Protein AF-0000000075099773 (afdb_homodimer)

Structure (mmCIF, N/CA/C/O backbone):
data_AF-0000000075099773-model_v1
#
loop_
_entity.id
_entity.type
_entity.pdbx_description
1 polymer 'Uncharacterized protein'
#
loop_
_atom_site.group_PDB
_atom_site.id
_atom_site.type_symbol
_atom_site.label_atom_id
_atom_site.label_alt_id
_atom_site.label_comp_id
_atom_site.label_asym_id
_atom_site.label_entity_id
_atom_site.label_seq_id
_atom_site.pdbx_PDB_ins_code
_atom_site.Cartn_x
_atom_site.Cartn_y
_atom_site.Cartn_z
_atom_site.occupancy
_atom_site.B_iso_or_equiv
_atom_site.auth_seq_id
_atom_site.auth_comp_id
_atom_site.auth_asym_id
_atom_site.auth_atom_id
_atom_site.pdbx_PDB_model_num
ATOM 1 N N . MET A 1 1 ? -63.594 16.469 51.844 1 24.89 1 MET A N 1
ATOM 2 C CA . MET A 1 1 ? -62.938 17.391 50.938 1 24.89 1 MET A CA 1
ATOM 3 C C . MET A 1 1 ? -61.5 16.906 50.625 1 24.89 1 MET A C 1
ATOM 5 O O . MET A 1 1 ? -60.688 17.672 50.156 1 24.89 1 MET A O 1
ATOM 9 N N . VAL A 1 2 ? -61.312 15.641 50.781 1 31.12 2 VAL A N 1
ATOM 10 C CA . VAL A 1 2 ? -60.125 14.805 50.688 1 31.12 2 VAL A CA 1
ATOM 11 C C . VAL A 1 2 ? -59.5 14.984 49.281 1 31.12 2 VAL A C 1
ATOM 13 O O . VAL A 1 2 ? -60.156 14.75 48.281 1 31.12 2 VAL A O 1
ATOM 16 N N . LEU A 1 3 ? -58.562 16.062 49.156 1 29.12 3 LEU A N 1
ATOM 17 C CA . LEU A 1 3 ? -57.719 16.562 48.062 1 29.12 3 LEU A CA 1
ATOM 18 C C . LEU A 1 3 ? -57.188 15.422 47.188 1 29.12 3 LEU A C 1
ATOM 20 O O . LEU A 1 3 ? -56.969 14.32 47.688 1 29.12 3 LEU A O 1
ATOM 24 N N . MET A 1 4 ? -57.125 15.695 45.875 1 25.95 4 MET A N 1
ATOM 25 C CA . MET A 1 4 ? -56.875 15.172 44.531 1 25.95 4 MET A CA 1
ATOM 26 C C . MET A 1 4 ? -55.531 14.461 44.469 1 25.95 4 MET A C 1
ATOM 28 O O . MET A 1 4 ? -54.531 14.953 45 1 25.95 4 MET A O 1
ATOM 32 N N . ASP A 1 5 ? -55.562 13.117 44.438 1 27.47 5 ASP A N 1
ATOM 33 C CA . ASP A 1 5 ? -54.656 12.008 44.094 1 27.47 5 ASP A CA 1
ATOM 34 C C . ASP A 1 5 ? -53.844 12.336 42.844 1 27.47 5 ASP A C 1
ATOM 36 O O . ASP A 1 5 ? -54.375 12.531 41.75 1 27.47 5 ASP A O 1
ATOM 40 N N . ARG A 1 6 ? -52.719 13.141 43 1 24.44 6 ARG A N 1
ATOM 41 C CA . ARG A 1 6 ? -51.719 13.781 42.156 1 24.44 6 ARG A CA 1
ATOM 42 C C . ARG A 1 6 ? -51.125 12.781 41.156 1 24.44 6 ARG A C 1
ATOM 44 O O . ARG A 1 6 ? -50.531 13.18 40.156 1 24.44 6 ARG A O 1
ATOM 51 N N . VAL A 1 7 ? -50.875 11.391 41.469 1 28.25 7 VAL A N 1
ATOM 52 C CA . VAL A 1 7 ? -49.594 10.938 41 1 28.25 7 VAL A CA 1
ATOM 53 C C . VAL A 1 7 ? -49.594 10.734 39.5 1 28.25 7 VAL A C 1
ATOM 55 O O . VAL A 1 7 ? -50.219 9.789 39 1 28.25 7 VAL A O 1
ATOM 58 N N . GLU A 1 8 ? -50.125 11.445 38.594 1 29.3 8 GLU A N 1
ATOM 59 C CA . GLU A 1 8 ? -50.125 11.07 37.188 1 29.3 8 GLU A CA 1
ATOM 60 C C . GLU A 1 8 ? -48.719 10.891 36.656 1 29.3 8 GLU A C 1
ATOM 62 O O . GLU A 1 8 ? -47.938 11.836 36.656 1 29.3 8 GLU A O 1
ATOM 67 N N . VAL A 1 9 ? -47.938 9.812 37.062 1 29.3 9 VAL A N 1
ATOM 68 C CA . VAL A 1 9 ? -46.625 9.516 36.5 1 29.3 9 VAL A CA 1
ATOM 69 C C . VAL A 1 9 ? -46.688 9.562 35 1 29.3 9 VAL A C 1
ATOM 71 O O . VAL A 1 9 ? -47.469 8.828 34.375 1 29.3 9 VAL A O 1
ATOM 74 N N . GLY A 1 10 ? -46.531 10.609 34.281 1 28.39 10 GLY A N 1
AT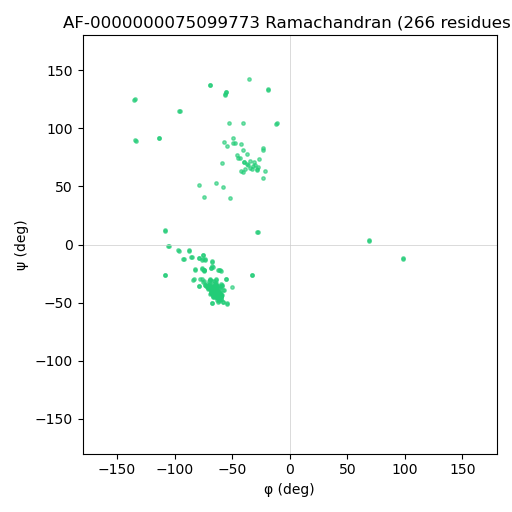OM 75 C CA . GLY A 1 10 ? -46.344 10.953 32.906 1 28.39 10 GLY A CA 1
ATOM 76 C C . GLY A 1 10 ? -45.406 10.008 32.156 1 28.39 10 GLY A C 1
ATOM 77 O O . GLY A 1 10 ? -44.438 9.523 32.75 1 28.39 10 GLY A O 1
ATOM 78 N N . ALA A 1 11 ? -45.875 9.055 31.266 1 29.23 11 ALA A N 1
ATOM 79 C CA . ALA A 1 11 ? -45.344 8.133 30.25 1 29.23 11 ALA A CA 1
ATOM 80 C C . ALA A 1 11 ? -44.188 8.75 29.484 1 29.23 11 ALA A C 1
ATOM 82 O O . ALA A 1 11 ? -44.344 9.781 28.828 1 29.23 11 ALA A O 1
ATOM 83 N N . ASP A 1 12 ? -42.938 8.805 30.047 1 30.59 12 ASP A N 1
ATOM 84 C CA . ASP A 1 12 ? -41.656 9.125 29.453 1 30.59 12 ASP A CA 1
ATOM 85 C C . ASP A 1 12 ? -41.5 8.453 28.094 1 30.59 12 ASP A C 1
ATOM 87 O O . ASP A 1 12 ? -41.5 7.227 27.984 1 30.59 12 ASP A O 1
ATOM 91 N N . MET A 1 13 ? -42.156 8.906 26.984 1 31.45 13 MET A N 1
ATOM 92 C CA . MET A 1 13 ? -41.906 8.664 25.562 1 31.45 13 MET A CA 1
ATOM 93 C C . MET A 1 13 ? -40.406 8.492 25.297 1 31.45 13 MET A C 1
ATOM 95 O O . MET A 1 13 ? -39.625 9.43 25.469 1 31.45 13 MET A O 1
ATOM 99 N N . GLY A 1 14 ? -39.75 7.492 25.797 1 29.72 14 GLY A N 1
ATOM 100 C CA . GLY A 1 14 ? -38.406 7.07 25.516 1 29.72 14 GLY A CA 1
ATOM 101 C C . GLY A 1 14 ? -38.031 7.148 24.047 1 29.72 14 GLY A C 1
ATOM 102 O O . GLY A 1 14 ? -38.562 6.375 23.234 1 29.72 14 GLY A O 1
ATOM 103 N N . MET A 1 15 ? -38 8.344 23.344 1 33.69 15 MET A N 1
ATOM 104 C CA . MET A 1 15 ? -37.438 8.586 22.016 1 33.69 15 MET A CA 1
ATOM 105 C C . MET A 1 15 ? -36.219 7.734 21.781 1 33.69 15 MET A C 1
ATOM 107 O O . MET A 1 15 ? -35.219 7.836 22.516 1 33.69 15 MET A O 1
ATOM 111 N N . VAL A 1 16 ? -36.406 6.461 21.609 1 32.22 16 VAL A N 1
ATOM 112 C CA . VAL A 1 16 ? -35.312 5.66 21.062 1 32.22 16 VAL A CA 1
ATOM 113 C C . VAL A 1 16 ? -34.594 6.438 19.953 1 32.22 16 VAL A C 1
ATOM 115 O O . VAL A 1 16 ? -35.188 6.73 18.922 1 32.22 16 VAL A O 1
ATOM 118 N N . PHE A 1 17 ? -33.812 7.508 20.25 1 34.16 17 PHE A N 1
ATOM 119 C CA . PHE A 1 17 ? -32.781 7.984 19.344 1 34.16 17 PHE A CA 1
ATOM 120 C C . PHE A 1 17 ? -32.188 6.828 18.562 1 34.16 17 PHE A C 1
ATOM 122 O O . PHE A 1 17 ? -31.625 5.898 19.141 1 34.16 17 PHE A O 1
ATOM 129 N N . ALA A 1 18 ? -32.875 6.172 17.672 1 33.44 18 ALA A N 1
ATOM 130 C CA . ALA A 1 18 ? -32.219 5.34 16.656 1 33.44 18 ALA A CA 1
ATOM 131 C C . ALA A 1 18 ? -30.812 5.84 16.359 1 33.44 18 ALA A C 1
ATOM 133 O O . ALA A 1 18 ? -30.641 6.973 15.898 1 33.44 18 ALA A O 1
ATOM 134 N N . SER A 1 19 ? -29.875 5.645 17.219 1 31.48 19 SER A N 1
ATOM 135 C CA . SER A 1 19 ? -28.469 5.734 16.859 1 31.48 19 SER A CA 1
ATOM 136 C C . SER A 1 19 ? -28.234 5.309 15.414 1 31.48 19 SER A C 1
ATOM 138 O O . SER A 1 19 ? -28.641 4.219 15.008 1 31.48 19 SER A O 1
ATOM 140 N N . LYS A 1 20 ? -28.656 6.105 14.508 1 35.78 20 LYS A N 1
ATOM 141 C CA . LYS A 1 20 ? -28.172 5.895 13.148 1 35.78 20 LYS A CA 1
ATOM 142 C C . LYS A 1 20 ? -26.875 5.105 13.148 1 35.78 20 LYS A C 1
ATOM 144 O O . LYS A 1 20 ? -25.859 5.574 13.664 1 35.78 20 LYS A O 1
ATOM 149 N N . GLY A 1 21 ? -26.797 3.859 13.594 1 33.78 21 GLY A N 1
ATOM 150 C CA . GLY A 1 21 ? -25.734 2.898 13.352 1 33.78 21 GLY A CA 1
ATOM 151 C C . GLY A 1 21 ? -24.766 3.344 12.273 1 33.78 21 GLY A C 1
ATOM 152 O O . GLY A 1 21 ? -25.156 4.02 11.32 1 33.78 21 GLY A O 1
ATOM 153 N N . TRP A 1 22 ? -23.547 3.803 12.594 1 38.38 22 TRP A N 1
ATOM 154 C CA . TRP A 1 22 ? -22.484 4.027 11.633 1 38.38 22 TRP A CA 1
ATOM 155 C C . TRP A 1 22 ? -22.625 3.086 10.438 1 38.38 22 TRP A C 1
ATOM 157 O O . TRP A 1 22 ? -22.016 2.014 10.414 1 38.38 22 TRP A O 1
ATOM 167 N N . ASP A 1 23 ? -23.656 2.408 10.281 1 40.97 23 ASP A N 1
ATOM 168 C CA . ASP A 1 23 ? -23.953 1.737 9.016 1 40.97 23 ASP A CA 1
ATOM 169 C C . ASP A 1 23 ? -23.328 2.486 7.84 1 40.97 23 ASP A C 1
ATOM 171 O O . ASP A 1 23 ? -23.672 3.645 7.59 1 40.97 23 ASP A O 1
ATOM 175 N N . GLY A 1 24 ? -22 2.576 7.727 1 44.62 24 GLY A N 1
ATOM 176 C CA . GLY A 1 24 ? -21.188 3.248 6.719 1 44.62 24 GLY A CA 1
ATOM 177 C C . GLY A 1 24 ? -21.922 3.445 5.402 1 44.62 24 GLY A C 1
ATOM 178 O O . GLY A 1 24 ? -22.438 2.488 4.828 1 44.62 24 GLY A O 1
ATOM 179 N N . GLU A 1 25 ? -22.719 4.484 5.285 1 57.44 25 GLU A N 1
ATOM 180 C CA . GLU A 1 25 ? -23.391 5.059 4.125 1 57.44 25 GLU A CA 1
ATOM 181 C C . GLU A 1 25 ? -22.734 4.598 2.826 1 57.44 25 GLU A C 1
ATOM 183 O O . GLU A 1 25 ? -21.531 4.289 2.803 1 57.44 25 GLU A O 1
ATOM 188 N N . PRO A 1 26 ? -23.531 4.203 1.913 1 64.94 26 PRO A N 1
ATOM 189 C CA . PRO A 1 26 ? -23.047 3.859 0.574 1 64.94 26 PRO A CA 1
ATOM 190 C C . PRO A 1 26 ? -21.859 4.707 0.148 1 64.94 26 PRO A C 1
ATOM 192 O O . PRO A 1 26 ? -20.969 4.215 -0.556 1 64.94 26 PRO A O 1
ATOM 195 N N . GLU A 1 27 ? -21.812 5.91 0.752 1 72.19 27 GLU A N 1
ATOM 196 C CA . GLU A 1 27 ? -20.719 6.797 0.369 1 72.19 27 GLU A CA 1
ATOM 197 C C . GLU A 1 27 ? -19.422 6.402 1.062 1 72.19 27 GLU A C 1
ATOM 199 O O . GLU A 1 27 ? -18.344 6.469 0.462 1 72.19 27 GLU A O 1
ATOM 204 N N . SER A 1 28 ? -19.484 5.945 2.279 1 73.56 28 SER A N 1
ATOM 205 C CA . SER A 1 28 ? -18.312 5.539 3.025 1 73.56 28 SER A CA 1
ATOM 206 C C . SER A 1 28 ? -17.688 4.27 2.445 1 73.56 28 SER A C 1
ATOM 208 O O . SER A 1 28 ? -16.469 4.137 2.381 1 73.56 28 SER A O 1
ATOM 210 N N . ARG A 1 29 ? -18.578 3.508 1.997 1 73.38 29 ARG A N 1
ATOM 211 C CA . ARG A 1 29 ? -18.078 2.277 1.383 1 73.38 29 ARG A CA 1
ATOM 212 C C . ARG A 1 29 ? -17.344 2.568 0.081 1 73.38 29 ARG A C 1
ATOM 214 O O . ARG A 1 29 ? -16.312 1.971 -0.196 1 73.38 29 ARG A O 1
ATOM 221 N N . LYS A 1 30 ? -17.984 3.436 -0.595 1 78.81 30 LYS A N 1
ATOM 222 C CA . LYS A 1 30 ? -17.344 3.801 -1.862 1 78.81 30 LYS A CA 1
ATOM 223 C C . LYS A 1 30 ? -15.977 4.418 -1.636 1 78.81 30 LYS A C 1
ATOM 225 O O . LYS A 1 30 ? -15.039 4.152 -2.389 1 78.81 30 LYS A O 1
ATOM 230 N N . MET A 1 31 ? -15.867 5.129 -0.621 1 79.62 31 MET A N 1
ATOM 231 C CA . MET A 1 31 ? -14.586 5.758 -0.306 1 79.62 31 MET A CA 1
ATOM 232 C C . MET A 1 31 ? -13.562 4.719 0.136 1 79.62 31 MET A C 1
ATOM 234 O O . MET A 1 31 ? -12.398 4.781 -0.262 1 79.62 31 MET A O 1
ATOM 238 N N . ASP A 1 32 ? -14.008 3.742 0.804 1 79.88 32 ASP A N 1
ATOM 239 C CA . ASP A 1 32 ? -13.109 2.695 1.275 1 79.88 32 ASP A CA 1
ATOM 240 C C . ASP A 1 32 ? -12.594 1.851 0.113 1 79.88 32 ASP A C 1
ATOM 242 O O . ASP A 1 32 ? -11.406 1.509 0.065 1 79.88 32 ASP A O 1
ATOM 246 N N . MET A 1 33 ? -13.453 1.655 -0.775 1 82.75 33 MET A N 1
ATOM 247 C CA . MET A 1 33 ? -13.062 0.868 -1.94 1 82.75 33 MET A CA 1
ATOM 248 C C . MET A 1 33 ? -12.07 1.634 -2.805 1 82.75 33 MET A C 1
ATOM 250 O O . MET A 1 33 ? -11.125 1.049 -3.336 1 82.75 33 MET A O 1
ATOM 254 N N . GLN A 1 34 ? -12.305 2.867 -2.865 1 84.88 34 GLN A N 1
ATOM 255 C CA . GLN A 1 34 ? -11.422 3.701 -3.676 1 84.88 34 GLN A CA 1
ATOM 256 C C . GLN A 1 34 ? -10.031 3.789 -3.059 1 84.88 34 GLN A C 1
ATOM 258 O O . GLN A 1 34 ? -9.023 3.703 -3.768 1 84.88 34 GLN A O 1
ATOM 263 N N . VAL A 1 35 ? -10.031 3.936 -1.787 1 86.81 35 VAL A N 1
ATOM 264 C CA . VAL A 1 35 ? -8.75 4.027 -1.092 1 86.81 35 VAL A CA 1
ATOM 265 C C . VAL A 1 35 ? -7.996 2.703 -1.22 1 86.81 35 VAL A C 1
ATOM 267 O O . VAL A 1 35 ? -6.793 2.689 -1.488 1 86.81 35 VAL A O 1
ATOM 270 N N . ARG A 1 36 ? -8.703 1.665 -1.077 1 87.06 36 ARG A N 1
ATOM 271 C CA . ARG A 1 36 ? -8.102 0.345 -1.24 1 87.06 36 ARG A CA 1
ATOM 272 C C . ARG A 1 36 ? -7.473 0.197 -2.623 1 87.06 36 ARG A C 1
ATOM 274 O O . ARG A 1 36 ? -6.297 -0.159 -2.742 1 87.06 36 ARG A O 1
ATOM 281 N N . ASP A 1 37 ? -8.195 0.523 -3.598 1 91.06 37 ASP A N 1
ATOM 282 C CA . ASP A 1 37 ? -7.711 0.362 -4.965 1 91.06 37 ASP A CA 1
ATOM 283 C C . ASP A 1 37 ? -6.516 1.274 -5.238 1 91.06 37 ASP A C 1
ATOM 285 O O . ASP A 1 37 ? -5.57 0.882 -5.926 1 91.06 37 ASP A O 1
ATOM 289 N N . ARG A 1 38 ? -6.574 2.398 -4.715 1 89.81 38 ARG A N 1
ATOM 290 C CA . ARG A 1 38 ? -5.469 3.332 -4.887 1 89.81 38 ARG A CA 1
ATOM 291 C C . ARG A 1 38 ? -4.207 2.82 -4.195 1 89.81 38 ARG A C 1
ATOM 293 O O . ARG A 1 38 ? -3.104 2.955 -4.73 1 89.81 38 ARG A O 1
ATOM 300 N N . MET A 1 39 ? -4.414 2.201 -3.041 1 93.56 39 MET A N 1
ATOM 301 C CA . MET A 1 39 ? -3.27 1.68 -2.299 1 93.56 39 MET A CA 1
ATOM 302 C C . MET A 1 39 ? -2.67 0.468 -3.004 1 93.56 39 MET A C 1
ATOM 304 O O . MET A 1 39 ? -1.448 0.318 -3.061 1 93.56 39 MET A O 1
ATOM 308 N N . VAL A 1 40 ? -3.465 -0.307 -3.561 1 95.88 40 VAL A N 1
ATOM 309 C CA . VAL A 1 40 ? -2.98 -1.46 -4.312 1 95.88 40 VAL A CA 1
ATOM 310 C C . VAL A 1 40 ? -2.25 -0.989 -5.566 1 95.88 40 VAL A C 1
ATOM 312 O O . VAL A 1 40 ? -1.191 -1.52 -5.914 1 95.88 40 VAL A O 1
ATOM 315 N N . HIS A 1 41 ? -2.787 0.008 -6.152 1 95.5 41 HIS A N 1
ATOM 316 C CA . HIS A 1 41 ? -2.146 0.567 -7.336 1 95.5 41 HIS A CA 1
ATOM 317 C C . HIS A 1 41 ? -0.778 1.15 -7 1 95.5 41 HIS A C 1
ATOM 319 O O . HIS A 1 41 ? 0.182 0.963 -7.75 1 95.5 41 HIS A O 1
ATOM 325 N N . LEU A 1 42 ? -0.709 1.813 -5.918 1 95.38 42 LEU A N 1
ATOM 326 C CA . LEU A 1 42 ? 0.567 2.359 -5.469 1 95.38 42 LEU A CA 1
ATOM 327 C C . LEU A 1 42 ? 1.589 1.249 -5.254 1 95.38 42 LEU A C 1
ATOM 329 O O . LEU A 1 42 ? 2.734 1.358 -5.699 1 95.38 42 LEU A O 1
ATOM 333 N N . LEU A 1 43 ? 1.188 0.187 -4.625 1 96.44 43 LEU A N 1
ATOM 334 C CA . LEU A 1 43 ? 2.076 -0.943 -4.383 1 96.44 43 LEU A CA 1
ATOM 335 C C . LEU A 1 43 ? 2.494 -1.599 -5.695 1 96.44 43 LEU A C 1
ATOM 337 O O . LEU A 1 43 ? 3.645 -2.014 -5.848 1 96.44 43 LEU A O 1
ATOM 341 N N . TYR A 1 44 ? 1.597 -1.604 -6.613 1 97.88 44 TYR A N 1
ATOM 342 C CA . TYR A 1 44 ? 1.898 -2.125 -7.941 1 97.88 44 TYR A CA 1
ATOM 343 C C . TYR A 1 44 ? 2.984 -1.298 -8.617 1 97.88 44 TYR A C 1
ATOM 345 O O . TYR A 1 44 ? 3.961 -1.848 -9.133 1 97.88 44 TYR A O 1
ATOM 353 N N . LEU A 1 45 ? 2.807 -0.044 -8.555 1 96.88 45 LEU A N 1
ATOM 354 C CA . LEU A 1 45 ? 3.775 0.845 -9.188 1 96.88 45 LEU A CA 1
ATOM 355 C C . LEU A 1 45 ? 5.141 0.723 -8.523 1 96.88 45 LEU A C 1
ATOM 357 O O . LEU A 1 45 ? 6.168 0.712 -9.203 1 96.88 45 LEU A O 1
ATOM 361 N N . LEU A 1 46 ? 5.152 0.592 -7.234 1 95.94 46 LEU A N 1
ATOM 362 C CA . LEU A 1 46 ? 6.406 0.488 -6.5 1 95.94 46 LEU A CA 1
ATOM 363 C C . LEU A 1 46 ? 7.125 -0.814 -6.836 1 95.94 46 LEU A C 1
ATOM 365 O O . LEU A 1 46 ? 8.328 -0.812 -7.109 1 95.94 46 LEU A O 1
ATOM 369 N N . THR A 1 47 ? 6.398 -1.868 -6.871 1 97.44 47 THR A N 1
ATOM 370 C CA . THR A 1 47 ? 6.996 -3.178 -7.102 1 97.44 47 THR A CA 1
ATOM 371 C C . THR A 1 47 ? 7.352 -3.359 -8.578 1 97.44 47 THR A C 1
ATOM 373 O O . THR A 1 47 ? 8.25 -4.129 -8.914 1 97.44 47 THR A O 1
ATOM 376 N N . ASP A 1 48 ? 6.723 -2.576 -9.414 1 97.25 48 ASP A N 1
ATOM 377 C CA . ASP A 1 48 ? 7.035 -2.621 -10.844 1 97.25 48 ASP A CA 1
ATOM 378 C C . ASP A 1 48 ? 8.375 -1.947 -11.133 1 97.25 48 ASP A C 1
ATOM 380 O O . ASP A 1 48 ? 9.07 -2.32 -12.078 1 97.25 48 ASP A O 1
ATOM 384 N N . ARG A 1 49 ? 8.781 -1.124 -10.266 1 94.44 49 ARG A N 1
ATOM 385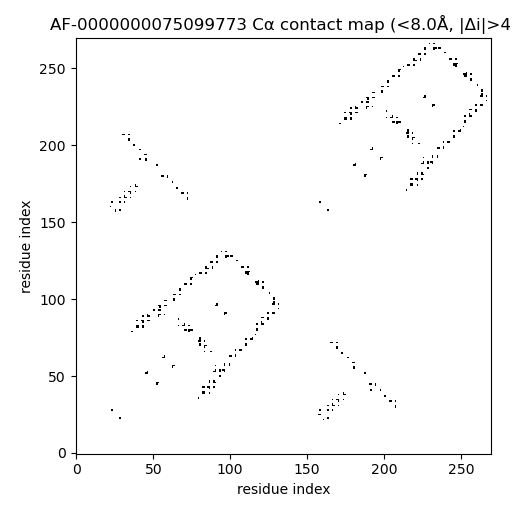 C CA . ARG A 1 49 ? 9.906 -0.259 -10.609 1 94.44 49 ARG A CA 1
ATOM 386 C C . ARG A 1 49 ? 11.164 -0.669 -9.852 1 94.44 49 ARG A C 1
ATOM 388 O O . ARG A 1 49 ? 12.281 -0.397 -10.305 1 94.44 49 ARG A O 1
ATOM 395 N N . HIS A 1 50 ? 10.992 -1.308 -8.68 1 92.19 50 HIS A N 1
ATOM 396 C CA . HIS A 1 50 ? 12.164 -1.43 -7.824 1 92.19 50 HIS A CA 1
ATOM 397 C C . HIS A 1 50 ? 12.297 -2.844 -7.27 1 92.19 50 HIS A C 1
ATOM 399 O O . HIS A 1 50 ? 11.453 -3.297 -6.5 1 92.19 50 HIS A O 1
ATOM 405 N N . ASP A 1 51 ? 13.484 -3.424 -7.516 1 94.81 51 ASP A N 1
ATOM 406 C CA . ASP A 1 51 ? 13.773 -4.758 -7 1 94.81 51 ASP A CA 1
ATOM 407 C C . ASP A 1 51 ? 13.898 -4.742 -5.477 1 94.81 51 ASP A C 1
ATOM 409 O O . ASP A 1 51 ? 13.453 -5.68 -4.805 1 94.81 51 ASP A O 1
ATOM 413 N N . VAL A 1 52 ? 14.445 -3.695 -5.047 1 94 52 VAL A N 1
ATOM 414 C CA . VAL A 1 52 ? 14.664 -3.588 -3.609 1 94 52 VAL A CA 1
ATOM 415 C C . VAL A 1 52 ? 13.32 -3.557 -2.885 1 94 52 VAL A C 1
ATOM 417 O O . VAL A 1 52 ? 13.172 -4.141 -1.809 1 94 52 VAL A O 1
ATOM 420 N N . VAL A 1 53 ? 12.281 -2.971 -3.502 1 96.31 53 VAL A N 1
ATOM 421 C CA . VAL A 1 53 ? 10.945 -2.9 -2.912 1 96.31 53 VAL A CA 1
ATOM 422 C C . VAL A 1 53 ? 10.281 -4.277 -2.967 1 96.31 53 VAL A C 1
ATOM 424 O O . VAL A 1 53 ? 9.609 -4.684 -2.02 1 96.31 53 VAL A O 1
ATOM 427 N N . ARG A 1 54 ? 10.586 -4.969 -4.035 1 97.81 54 ARG A N 1
ATOM 428 C CA . ARG A 1 54 ? 10.031 -6.312 -4.141 1 97.81 54 ARG A CA 1
ATOM 429 C C . ARG A 1 54 ? 10.484 -7.184 -2.975 1 97.81 54 ARG A C 1
ATOM 431 O O . ARG A 1 54 ? 9.656 -7.801 -2.299 1 97.81 54 ARG A O 1
ATOM 438 N N . VAL A 1 55 ? 11.75 -7.145 -2.701 1 97.62 55 VAL A N 1
ATOM 439 C CA . VAL A 1 55 ? 12.305 -7.977 -1.637 1 97.62 55 VAL A CA 1
ATOM 440 C C . VAL A 1 55 ? 11.844 -7.449 -0.279 1 97.62 55 VAL A C 1
ATOM 442 O O . VAL A 1 55 ? 11.492 -8.227 0.609 1 97.62 55 VAL A O 1
ATOM 445 N N . ALA A 1 56 ? 11.781 -6.18 -0.171 1 97.06 56 ALA A N 1
ATOM 446 C CA . ALA A 1 56 ? 11.352 -5.566 1.083 1 97.06 56 ALA A CA 1
ATOM 447 C C . ALA A 1 56 ? 9.914 -5.953 1.42 1 97.06 56 ALA A C 1
ATOM 449 O O . ALA A 1 56 ? 9.602 -6.293 2.564 1 97.06 56 ALA A O 1
ATOM 450 N N . VAL A 1 57 ? 9.047 -5.961 0.475 1 97.62 57 VAL A N 1
ATOM 451 C CA . VAL A 1 57 ? 7.645 -6.301 0.688 1 97.62 57 VAL A CA 1
ATOM 452 C C . VAL A 1 57 ? 7.523 -7.777 1.064 1 97.62 57 VAL A C 1
ATOM 454 O O . VAL A 1 57 ? 6.895 -8.117 2.068 1 97.62 57 VAL A O 1
ATOM 457 N N . ALA A 1 58 ? 8.133 -8.594 0.298 1 98.12 58 ALA A N 1
ATOM 458 C CA . ALA A 1 58 ? 7.977 -10.039 0.48 1 98.12 58 ALA A CA 1
ATOM 459 C C . ALA A 1 58 ? 8.523 -10.484 1.833 1 98.12 58 ALA A C 1
ATOM 46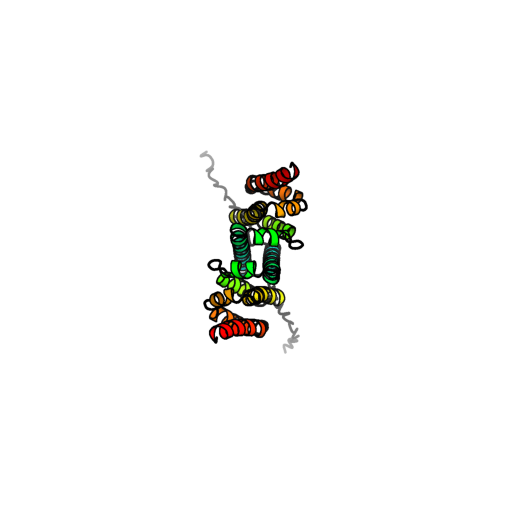1 O O . ALA A 1 58 ? 8.039 -11.453 2.416 1 98.12 58 ALA A O 1
ATOM 462 N N . SER A 1 59 ? 9.5 -9.766 2.258 1 97.06 59 SER A N 1
ATOM 463 C CA . SER A 1 59 ? 10.203 -10.188 3.467 1 97.06 59 SER A CA 1
ATOM 464 C C . SER A 1 59 ? 9.5 -9.688 4.723 1 97.06 59 SER A C 1
ATOM 466 O O . SER A 1 59 ? 9.812 -10.117 5.832 1 97.06 59 SER A O 1
ATOM 468 N N . LEU A 1 60 ? 8.523 -8.789 4.566 1 95.81 60 LEU A N 1
ATOM 469 C CA . LEU A 1 60 ? 7.773 -8.297 5.719 1 95.81 60 LEU A CA 1
ATOM 470 C C . LEU A 1 60 ? 6.887 -9.391 6.297 1 95.81 60 LEU A C 1
ATOM 472 O O . LEU A 1 60 ? 6.223 -10.117 5.551 1 95.81 60 LEU A O 1
ATOM 476 N N . PRO A 1 61 ? 6.848 -9.508 7.641 1 93.5 61 PRO A N 1
ATOM 477 C CA . PRO A 1 61 ? 5.984 -10.531 8.242 1 93.5 61 PRO A CA 1
ATOM 478 C C . PRO A 1 61 ? 4.531 -10.414 7.789 1 93.5 61 PRO A C 1
ATOM 480 O O . PRO A 1 61 ? 3.971 -9.312 7.773 1 93.5 61 PRO A O 1
ATOM 483 N N . ASP A 1 62 ? 3.967 -11.453 7.391 1 94.44 62 ASP A N 1
ATOM 484 C CA . ASP A 1 62 ? 2.561 -11.633 7.043 1 94.44 62 ASP A CA 1
ATOM 485 C C . ASP A 1 62 ? 2.201 -10.867 5.773 1 94.44 62 ASP A C 1
ATOM 487 O O . ASP A 1 62 ? 1.038 -10.836 5.367 1 94.44 62 ASP A O 1
ATOM 491 N N . ALA A 1 63 ? 3.193 -10.227 5.125 1 97.19 63 ALA A N 1
ATOM 492 C CA . ALA A 1 63 ? 2.881 -9.406 3.963 1 97.19 63 ALA A CA 1
ATOM 493 C C . ALA A 1 63 ? 2.273 -10.242 2.844 1 97.19 63 ALA A C 1
ATOM 495 O O . ALA A 1 63 ? 1.275 -9.852 2.234 1 97.19 63 ALA A O 1
ATOM 496 N N . MET A 1 64 ? 2.822 -11.391 2.682 1 98.06 64 MET A N 1
ATOM 497 C CA . MET A 1 64 ? 2.357 -12.242 1.592 1 98.06 64 MET A CA 1
ATOM 498 C C . MET A 1 64 ? 0.939 -12.742 1.854 1 98.06 64 MET A C 1
ATOM 500 O O . MET A 1 64 ? 0.101 -12.742 0.951 1 98.06 64 MET A O 1
ATOM 504 N N . ARG A 1 65 ? 0.689 -13.047 3.025 1 96.56 65 ARG A N 1
ATOM 505 C CA . ARG A 1 65 ? -0.658 -13.477 3.387 1 96.56 65 ARG A CA 1
ATOM 506 C C . ARG A 1 65 ? -1.652 -12.328 3.262 1 96.56 65 ARG A C 1
ATOM 508 O O . ARG A 1 65 ? -2.787 -12.531 2.822 1 96.56 65 ARG A O 1
ATOM 515 N N . ARG A 1 66 ? -1.229 -11.188 3.625 1 95.06 66 ARG A N 1
ATOM 516 C CA . ARG A 1 66 ? -2.084 -10.008 3.496 1 95.06 66 ARG A CA 1
ATOM 517 C C . ARG A 1 66 ? -2.406 -9.727 2.033 1 95.06 66 ARG A C 1
ATOM 519 O O . ARG A 1 66 ? -3.541 -9.383 1.697 1 95.06 66 ARG A O 1
ATOM 526 N N . LEU A 1 67 ? -1.429 -9.906 1.187 1 97.5 67 LEU A N 1
ATOM 527 C CA . LEU A 1 67 ? -1.644 -9.648 -0.234 1 97.5 67 LEU A CA 1
ATOM 528 C C . LEU A 1 67 ? -2.629 -10.648 -0.823 1 97.5 67 LEU A C 1
ATOM 530 O O . LEU A 1 67 ? -3.48 -10.289 -1.638 1 97.5 67 LEU A O 1
ATOM 534 N N . VAL A 1 68 ? -2.559 -11.883 -0.358 1 97.12 68 VAL A N 1
ATOM 535 C CA . VAL A 1 68 ? -3.553 -12.859 -0.786 1 97.12 68 VAL A CA 1
ATOM 536 C C . VAL A 1 68 ? -4.938 -12.438 -0.298 1 97.12 68 VAL A C 1
ATOM 538 O O . VAL A 1 68 ? -5.926 -12.57 -1.023 1 97.12 68 VAL A O 1
ATOM 541 N N . GLY A 1 69 ? -4.961 -11.961 0.908 1 94.88 69 GLY A N 1
ATOM 542 C CA . GLY A 1 69 ? -6.215 -11.43 1.426 1 94.88 69 GLY A CA 1
ATOM 543 C C . GLY A 1 69 ? -6.793 -10.32 0.571 1 94.8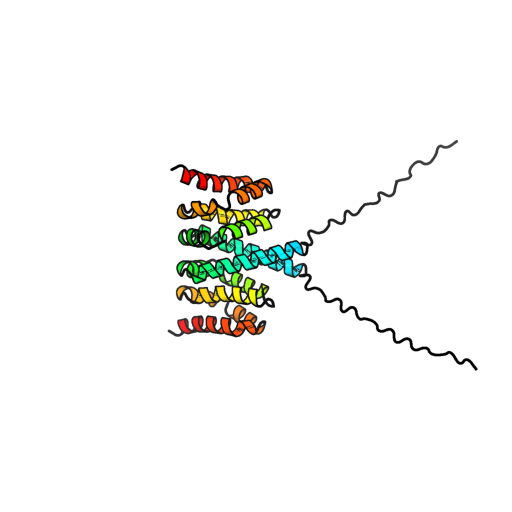8 69 GLY A C 1
ATOM 544 O O . GLY A 1 69 ? -8.008 -10.25 0.376 1 94.88 69 GLY A O 1
ATOM 545 N N . VAL A 1 70 ? -6 -9.461 0.055 1 95.56 70 VAL A N 1
ATOM 546 C CA . VAL A 1 70 ? -6.438 -8.383 -0.823 1 95.56 70 VAL A CA 1
ATOM 547 C C . VAL A 1 70 ? -7.027 -8.969 -2.104 1 95.56 70 VAL A C 1
ATOM 549 O O . VAL A 1 70 ? -8.102 -8.555 -2.541 1 95.56 70 VAL A O 1
ATOM 552 N N . VAL A 1 71 ? -6.348 -9.945 -2.676 1 96.75 71 VAL A N 1
ATOM 553 C CA . VAL A 1 71 ? -6.844 -10.578 -3.895 1 96.75 71 VAL A CA 1
ATOM 554 C C . VAL A 1 71 ? -8.211 -11.195 -3.637 1 96.75 71 VAL A C 1
ATOM 556 O O . VAL A 1 71 ? -9.156 -10.977 -4.406 1 96.75 71 VAL A O 1
ATOM 559 N N . THR A 1 72 ? -8.312 -11.852 -2.533 1 94.06 72 THR A N 1
ATOM 560 C CA . THR A 1 72 ? -9.547 -12.547 -2.186 1 94.06 72 THR A CA 1
ATOM 561 C C . THR A 1 72 ? -10.695 -11.555 -1.999 1 94.06 72 THR A C 1
ATOM 563 O O . THR A 1 72 ? -11.828 -11.828 -2.404 1 94.06 72 THR A O 1
ATOM 566 N N . SER A 1 73 ? -10.375 -10.445 -1.497 1 89.75 73 SER A N 1
ATOM 567 C CA . SER A 1 73 ? -11.398 -9.438 -1.245 1 89.75 73 SER A CA 1
ATOM 568 C C . SER A 1 73 ? -11.867 -8.789 -2.543 1 89.75 73 SER A C 1
ATOM 570 O O . SER A 1 73 ? -12.898 -8.117 -2.57 1 89.75 73 SER A O 1
ATOM 572 N N . CYS A 1 74 ? -11.133 -9.016 -3.588 1 91.31 74 CYS A N 1
ATOM 573 C CA . CYS A 1 74 ? -11.438 -8.359 -4.855 1 91.31 74 CYS A CA 1
ATOM 574 C C . CYS A 1 74 ? -12.078 -9.328 -5.832 1 91.31 74 CYS A C 1
ATOM 576 O O . CYS A 1 74 ? -12.391 -8.961 -6.969 1 91.31 74 CYS A O 1
ATOM 578 N N . VAL A 1 75 ? -12.195 -10.531 -5.328 1 88.12 75 VAL A N 1
ATOM 579 C CA . VAL A 1 75 ? -12.812 -11.531 -6.203 1 88.12 75 VAL A CA 1
ATOM 580 C C . VAL A 1 75 ? -14.188 -11.047 -6.652 1 88.12 75 VAL A C 1
ATOM 582 O O . VAL A 1 75 ? -14.977 -10.547 -5.844 1 88.12 75 VAL A O 1
ATOM 585 N N . GLY A 1 76 ? -14.461 -11.062 -7.934 1 87.44 76 GLY A N 1
ATOM 586 C CA . GLY A 1 76 ? -15.703 -10.555 -8.508 1 87.44 76 GLY A CA 1
ATOM 587 C C . GLY A 1 76 ? -15.57 -9.148 -9.062 1 87.44 76 GLY A C 1
ATOM 588 O O . GLY A 1 76 ? -16.453 -8.664 -9.766 1 87.44 76 GLY A O 1
ATOM 589 N N . ARG A 1 77 ? -14.484 -8.516 -8.742 1 90.88 77 ARG A N 1
ATOM 590 C CA . ARG A 1 77 ? -14.133 -7.211 -9.289 1 90.88 77 ARG A CA 1
ATOM 591 C C . ARG A 1 77 ? -12.891 -7.301 -10.172 1 90.88 77 ARG A C 1
ATOM 593 O O . ARG A 1 77 ? -11.773 -7.102 -9.688 1 90.88 77 ARG A O 1
ATOM 600 N N . ALA A 1 78 ? -13.055 -7.512 -11.422 1 91.62 78 ALA A N 1
ATOM 601 C CA . ALA A 1 78 ? -12.016 -7.957 -12.352 1 91.62 78 ALA A CA 1
ATOM 602 C C . ALA A 1 78 ? -10.805 -7.031 -12.312 1 91.62 78 ALA A C 1
ATOM 604 O O . ALA A 1 78 ? -9.672 -7.484 -12.133 1 91.62 78 ALA A O 1
ATOM 605 N N . GLU A 1 79 ? -11.078 -5.719 -12.438 1 93.69 79 GLU A N 1
ATOM 606 C CA . GLU A 1 79 ? -9.961 -4.777 -12.508 1 93.69 79 GLU A CA 1
ATOM 607 C C . GLU A 1 79 ? -9.18 -4.746 -11.203 1 93.69 79 GLU A C 1
ATOM 609 O O . GLU A 1 79 ? -7.949 -4.809 -11.203 1 93.69 79 GLU A O 1
ATOM 614 N N . SER A 1 80 ? -9.906 -4.719 -10.125 1 93.81 80 SER A N 1
ATOM 615 C CA . SER A 1 80 ? -9.266 -4.684 -8.812 1 93.81 80 SER A CA 1
ATOM 616 C C . SER A 1 80 ? -8.516 -5.977 -8.523 1 93.81 80 SER A C 1
ATOM 618 O O . SER A 1 80 ? -7.402 -5.949 -7.996 1 93.81 80 SER A O 1
ATOM 620 N N . ALA A 1 81 ? -9.078 -7.059 -8.883 1 96.31 81 ALA A N 1
ATOM 621 C CA . ALA A 1 81 ? -8.461 -8.359 -8.641 1 96.31 81 ALA A CA 1
ATOM 622 C C . ALA A 1 81 ? -7.191 -8.531 -9.477 1 96.31 81 ALA A C 1
ATOM 624 O O . ALA A 1 81 ? -6.172 -9.016 -8.977 1 96.31 81 ALA A O 1
ATOM 625 N N . ARG A 1 82 ? -7.207 -8.07 -10.695 1 97.25 82 ARG A N 1
ATOM 626 C CA . ARG A 1 82 ? -6.047 -8.18 -11.57 1 97.25 82 ARG A CA 1
ATOM 627 C C . ARG A 1 82 ? -4.895 -7.316 -11.062 1 97.25 82 ARG A C 1
ATOM 629 O O . ARG A 1 82 ? -3.734 -7.723 -11.133 1 97.25 82 ARG A O 1
ATOM 636 N N . LEU A 1 83 ? -5.34 -6.145 -10.562 1 97 83 LEU A N 1
ATOM 637 C CA . LEU A 1 83 ? -4.32 -5.262 -10 1 97 83 LEU A CA 1
ATOM 638 C C . LEU A 1 83 ? -3.652 -5.902 -8.789 1 97 83 LEU A C 1
ATOM 640 O O . LEU A 1 83 ? -2.426 -5.867 -8.656 1 97 83 LEU A O 1
ATOM 644 N N . ALA A 1 84 ? -4.402 -6.52 -7.98 1 97.62 84 ALA A N 1
ATOM 645 C CA . ALA A 1 84 ? -3.875 -7.168 -6.785 1 97.62 84 ALA A CA 1
ATOM 646 C C . ALA A 1 84 ? -2.977 -8.344 -7.152 1 97.62 84 ALA A C 1
ATOM 648 O O . ALA A 1 84 ? -1.895 -8.508 -6.582 1 97.62 84 ALA A O 1
ATOM 649 N N . VAL A 1 85 ? -3.344 -9.125 -8.141 1 98.5 85 VAL A N 1
ATOM 650 C CA . VAL A 1 85 ? -2.508 -10.227 -8.602 1 98.5 85 VAL A CA 1
ATOM 651 C C . VAL A 1 85 ? -1.254 -9.68 -9.281 1 98.5 85 VAL A C 1
ATOM 653 O O . VAL A 1 85 ? -0.179 -10.273 -9.195 1 98.5 85 VAL A O 1
ATOM 656 N N . GLY A 1 86 ? -1.399 -8.562 -9.844 1 98.56 86 GLY A N 1
ATOM 657 C CA . GLY A 1 86 ? -0.266 -7.898 -10.469 1 98.56 86 GLY A CA 1
ATOM 658 C C . GLY A 1 86 ? 0.847 -7.574 -9.492 1 98.56 86 GLY A C 1
ATOM 659 O O . GLY A 1 86 ? 2.027 -7.652 -9.836 1 98.56 86 GLY A O 1
ATOM 660 N N . VAL A 1 87 ? 0.454 -7.191 -8.281 1 98.62 87 VAL A N 1
ATOM 661 C CA . VAL A 1 87 ? 1.459 -6.953 -7.25 1 98.62 87 VAL A CA 1
ATOM 662 C C . VAL A 1 87 ? 2.256 -8.227 -6.996 1 98.62 87 VAL A C 1
ATOM 664 O O . VAL A 1 87 ? 3.488 -8.203 -6.957 1 98.62 87 VAL A O 1
ATOM 667 N N . LEU A 1 88 ? 1.57 -9.344 -6.914 1 98.75 88 LEU A N 1
ATOM 668 C CA . LEU A 1 88 ? 2.225 -10.633 -6.695 1 98.75 88 LEU A CA 1
ATOM 669 C C . LEU A 1 88 ? 3.109 -11 -7.883 1 98.75 88 LEU A C 1
ATOM 671 O O . LEU A 1 88 ? 4.211 -11.523 -7.703 1 98.75 88 LEU A O 1
ATOM 675 N N . ALA A 1 89 ? 2.643 -10.711 -9.016 1 98.69 89 ALA A N 1
ATOM 676 C CA . ALA A 1 89 ? 3.436 -10.977 -10.211 1 98.69 89 ALA A CA 1
ATOM 677 C C . ALA A 1 89 ? 4.723 -10.156 -10.211 1 98.69 89 ALA A C 1
ATOM 679 O O . ALA A 1 89 ? 5.793 -10.672 -10.539 1 98.69 89 ALA A O 1
ATOM 680 N N . ASN A 1 90 ? 4.594 -8.922 -9.852 1 98.56 90 ASN A N 1
ATOM 681 C CA . ASN A 1 90 ? 5.789 -8.094 -9.75 1 98.56 90 ASN A CA 1
ATOM 682 C C . ASN A 1 90 ? 6.777 -8.656 -8.734 1 98.56 90 ASN A C 1
ATOM 684 O O . ASN A 1 90 ? 7.984 -8.68 -8.984 1 98.56 90 ASN A O 1
ATOM 688 N N . LEU A 1 91 ? 6.258 -9.102 -7.598 1 98.38 91 LEU A N 1
ATOM 689 C CA . LEU A 1 91 ? 7.125 -9.664 -6.57 1 98.38 91 LEU A CA 1
ATOM 690 C C . LEU A 1 91 ? 7.883 -10.875 -7.105 1 98.38 91 LEU A C 1
ATOM 692 O O . LEU A 1 91 ? 9.07 -11.047 -6.816 1 98.38 91 LEU A O 1
ATOM 696 N N . SER A 1 92 ? 7.293 -11.633 -7.953 1 98 92 SER A N 1
ATOM 697 C CA . SER A 1 92 ? 7.879 -12.883 -8.422 1 98 92 SER A CA 1
ATOM 698 C C . SER A 1 92 ? 9 -12.633 -9.422 1 98 92 SER A C 1
ATOM 700 O O . SER A 1 92 ? 9.758 -13.539 -9.758 1 98 92 SER A O 1
ATOM 702 N N . LEU A 1 93 ? 9.102 -11.391 -9.805 1 96.94 93 LEU A N 1
ATOM 703 C CA . LEU A 1 93 ? 10.164 -11.047 -10.75 1 96.94 93 LEU A CA 1
ATOM 704 C C . LEU A 1 93 ? 11.523 -11.023 -10.055 1 96.94 93 LEU A C 1
ATOM 706 O O . LEU A 1 93 ? 12.562 -11.086 -10.719 1 96.94 93 LEU A O 1
ATOM 710 N N . ALA A 1 94 ? 11.547 -10.852 -8.75 1 97 94 ALA A N 1
ATOM 711 C CA . ALA A 1 94 ? 12.789 -10.914 -7.984 1 97 94 ALA A CA 1
ATOM 712 C C . ALA A 1 94 ? 12.992 -12.305 -7.391 1 97 94 ALA A C 1
ATOM 714 O O . ALA A 1 94 ? 12.297 -12.695 -6.453 1 97 94 ALA A O 1
ATOM 715 N N . PRO A 1 95 ? 14.062 -13 -7.859 1 96.19 95 PRO A N 1
ATOM 716 C CA . PRO A 1 95 ? 14.266 -14.383 -7.434 1 96.19 95 PRO A CA 1
ATOM 717 C C . PRO A 1 95 ? 14.328 -14.531 -5.914 1 96.19 95 PRO A C 1
ATOM 719 O O . PRO A 1 95 ? 13.867 -15.539 -5.367 1 96.19 95 PRO A O 1
ATOM 722 N N . ALA A 1 96 ? 14.766 -13.578 -5.246 1 97 96 ALA A N 1
ATOM 723 C CA . ALA A 1 96 ? 14.906 -13.633 -3.793 1 97 96 ALA A CA 1
ATOM 724 C C . ALA A 1 96 ? 13.547 -13.695 -3.107 1 97 96 ALA A C 1
ATOM 726 O O . ALA A 1 96 ? 13.453 -14.008 -1.918 1 97 96 ALA A O 1
ATOM 727 N N . THR A 1 97 ? 12.453 -13.398 -3.83 1 98.12 97 THR A N 1
ATOM 728 C CA . THR A 1 97 ? 11.133 -13.359 -3.219 1 98.12 97 THR A CA 1
ATOM 729 C C . THR A 1 97 ? 10.445 -14.719 -3.35 1 98.12 97 THR A C 1
ATOM 731 O O . THR A 1 97 ? 9.438 -14.977 -2.682 1 98.12 97 THR A O 1
ATOM 734 N N . LEU A 1 98 ? 10.938 -15.609 -4.145 1 97.56 98 LEU A N 1
ATOM 735 C CA . LEU A 1 98 ? 10.227 -16.812 -4.559 1 97.56 98 LEU A CA 1
ATOM 736 C C . LEU A 1 98 ? 9.961 -17.719 -3.363 1 97.56 98 LEU A C 1
ATOM 738 O O . LEU A 1 98 ? 8.859 -18.266 -3.225 1 97.56 98 LEU A O 1
ATOM 742 N N . PRO A 1 99 ? 10.875 -17.844 -2.42 1 97.25 99 PRO A N 1
ATOM 743 C CA . PRO A 1 99 ? 10.586 -18.703 -1.264 1 97.25 99 PRO A CA 1
ATOM 744 C C . PRO A 1 99 ? 9.383 -18.203 -0.455 1 97.25 99 PRO A C 1
ATOM 746 O O . PRO A 1 99 ? 8.711 -19 0.2 1 97.25 99 PRO A O 1
ATOM 749 N N . TYR A 1 100 ? 9.039 -16.984 -0.538 1 97.81 100 TYR A N 1
ATOM 750 C CA . TYR A 1 100 ? 7.961 -16.406 0.258 1 97.81 100 TYR A CA 1
ATOM 751 C C . TYR A 1 100 ? 6.602 -16.766 -0.329 1 97.81 100 TYR A C 1
ATOM 753 O O . TYR A 1 100 ? 5.57 -16.578 0.323 1 97.81 100 TYR A O 1
ATOM 761 N N . PHE A 1 101 ? 6.574 -17.297 -1.533 1 98.19 101 PHE A N 1
ATOM 762 C CA . PHE A 1 101 ? 5.328 -17.688 -2.172 1 98.19 101 PHE A CA 1
ATOM 763 C C . PHE A 1 101 ? 4.883 -19.062 -1.686 1 98.19 101 PHE A C 1
ATOM 765 O O . PHE A 1 101 ? 3.705 -19.422 -1.795 1 98.19 101 PHE A O 1
ATOM 772 N N . LEU A 1 102 ? 5.781 -19.812 -1.186 1 97.25 102 LEU A N 1
ATOM 773 C CA . LEU A 1 102 ? 5.512 -21.203 -0.854 1 97.25 102 LEU A CA 1
ATOM 774 C C . LEU A 1 102 ? 4.414 -21.312 0.2 1 97.25 102 LEU A C 1
ATOM 776 O O . LEU A 1 102 ? 3.471 -22.094 0.047 1 97.25 102 LEU A O 1
ATOM 780 N N . PRO A 1 103 ? 4.414 -20.484 1.223 1 97.81 103 PRO A N 1
ATOM 781 C CA . PRO A 1 103 ? 3.381 -20.594 2.256 1 97.81 103 PRO A CA 1
ATOM 782 C C . PRO A 1 103 ? 1.994 -20.203 1.751 1 97.81 103 PRO A C 1
ATOM 784 O O . PRO A 1 103 ? 0.988 -20.531 2.389 1 97.81 103 PRO A O 1
ATOM 787 N N . ILE A 1 104 ? 1.926 -19.453 0.66 1 98 104 ILE A N 1
ATOM 788 C CA . ILE A 1 104 ? 0.619 -18.984 0.213 1 98 104 ILE A CA 1
ATOM 789 C C . ILE A 1 104 ? 0.212 -19.734 -1.059 1 98 104 ILE A C 1
ATOM 791 O O . ILE A 1 104 ? -0.755 -19.344 -1.723 1 98 104 ILE A O 1
ATOM 795 N N . GLU A 1 105 ? 0.896 -20.75 -1.39 1 97.75 105 GLU A N 1
ATOM 796 C CA . GLU A 1 105 ? 0.662 -21.469 -2.635 1 97.75 105 GLU A CA 1
ATOM 797 C C . GLU A 1 105 ? -0.76 -22.031 -2.693 1 97.75 105 GLU A C 1
ATOM 799 O O . GLU A 1 105 ? -1.451 -21.875 -3.701 1 97.75 105 GLU A O 1
ATOM 804 N N . LYS A 1 106 ? -1.214 -22.562 -1.714 1 97.62 106 LYS A N 1
ATOM 805 C CA . LYS A 1 106 ? -2.547 -23.156 -1.693 1 97.62 106 LYS A CA 1
ATOM 806 C C . LYS A 1 106 ? -3.629 -22.094 -1.788 1 97.62 106 LYS A C 1
ATOM 808 O O . LYS A 1 106 ? -4.641 -22.281 -2.465 1 97.62 106 LYS A O 1
ATOM 813 N N . ASP A 1 107 ? -3.381 -21.062 -1.129 1 97.75 107 ASP A N 1
ATOM 814 C CA . ASP A 1 107 ? -4.328 -19.953 -1.208 1 97.75 107 ASP A CA 1
ATOM 815 C C . ASP A 1 107 ? -4.441 -19.422 -2.639 1 97.75 107 ASP A C 1
ATOM 817 O O . ASP A 1 107 ? -5.543 -19.125 -3.111 1 97.75 107 ASP A O 1
ATOM 821 N N . LEU A 1 108 ? -3.332 -19.312 -3.299 1 97.88 108 LEU A N 1
ATOM 822 C CA . LEU A 1 108 ? -3.33 -18.828 -4.676 1 97.88 108 LEU A CA 1
ATOM 823 C C . LEU A 1 108 ? -4.059 -19.812 -5.594 1 97.88 108 LEU A C 1
ATOM 825 O O . LEU A 1 108 ? -4.785 -19.391 -6.5 1 97.88 108 LEU A O 1
ATOM 829 N N . ALA A 1 109 ? -3.947 -21.062 -5.316 1 97.75 109 ALA A N 1
ATOM 830 C CA . ALA A 1 109 ? -4.668 -22.062 -6.09 1 97.75 109 ALA A CA 1
ATOM 831 C C . ALA A 1 109 ? -6.176 -21.938 -5.887 1 97.75 109 ALA A C 1
ATOM 833 O O . ALA A 1 109 ? -6.945 -22.016 -6.848 1 97.75 109 ALA A O 1
ATOM 834 N N . LEU A 1 110 ? -6.543 -21.703 -4.695 1 97.06 110 LEU A N 1
ATOM 835 C CA . LEU A 1 110 ? -7.957 -21.547 -4.379 1 97.06 110 LEU A CA 1
ATOM 836 C C . LEU A 1 110 ? -8.531 -20.312 -5.066 1 97.06 110 LEU A C 1
ATOM 838 O O . LEU A 1 110 ? -9.672 -20.328 -5.539 1 97.06 110 LEU A O 1
ATOM 842 N N . VAL A 1 111 ? -7.793 -19.234 -5.129 1 97.12 111 VAL A N 1
ATOM 843 C CA . VAL A 1 111 ? -8.234 -18.031 -5.82 1 97.12 111 VAL A CA 1
ATOM 844 C C . VAL A 1 111 ? -8.43 -18.328 -7.305 1 97.12 111 VAL A C 1
ATOM 846 O O . VAL A 1 111 ? -9.445 -17.938 -7.891 1 97.12 111 VAL A O 1
ATOM 849 N N . ALA A 1 112 ? -7.516 -19.016 -7.898 1 96.94 112 ALA A N 1
ATOM 850 C CA . ALA A 1 112 ? -7.605 -19.375 -9.312 1 96.94 112 ALA A CA 1
ATOM 851 C C . ALA A 1 112 ? -8.859 -20.188 -9.602 1 96.94 112 ALA A C 1
ATOM 853 O O . ALA A 1 112 ? -9.508 -20 -10.633 1 96.94 112 ALA A O 1
ATOM 854 N N . MET A 1 113 ? -9.172 -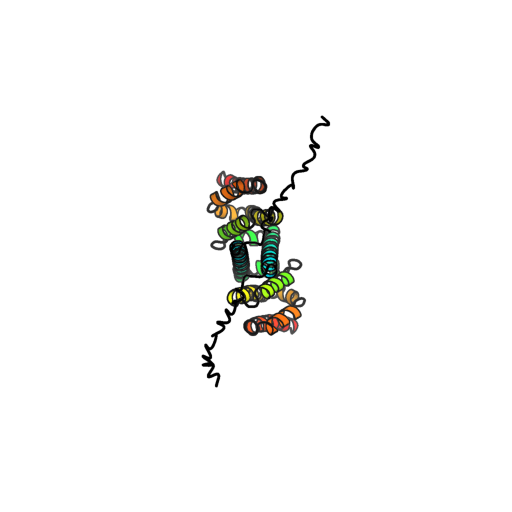20.953 -8.703 1 96.56 113 MET A N 1
ATOM 855 C CA . MET A 1 113 ? -10.352 -21.812 -8.867 1 96.56 113 MET A CA 1
ATOM 856 C C . MET A 1 113 ? -11.633 -21 -8.688 1 96.56 113 MET A C 1
ATOM 858 O O . MET A 1 113 ? -12.633 -21.266 -9.344 1 96.56 113 MET A O 1
ATOM 862 N N . SER A 1 114 ? -11.562 -20.047 -7.883 1 95.31 114 SER A N 1
ATOM 863 C CA . SER A 1 114 ? -12.742 -19.25 -7.555 1 95.31 114 SER A CA 1
ATOM 864 C C . SER A 1 114 ? -12.992 -18.156 -8.602 1 95.31 114 SER A C 1
ATOM 866 O O . SER A 1 114 ? -14.125 -17.734 -8.805 1 95.31 114 SER A O 1
ATOM 868 N N . ASP A 1 115 ? -11.969 -17.688 -9.219 1 95.62 115 ASP A N 1
ATOM 869 C CA . ASP A 1 115 ? -12.016 -16.672 -10.266 1 95.62 115 ASP A CA 1
ATOM 870 C C . ASP A 1 115 ? -11.133 -17.047 -11.445 1 95.62 115 ASP A C 1
ATOM 872 O O . ASP A 1 115 ? -9.977 -16.641 -11.523 1 95.62 115 ASP A O 1
ATOM 876 N N . PRO A 1 116 ? -11.68 -17.734 -12.375 1 96.12 116 PRO A N 1
ATOM 877 C CA . PRO A 1 116 ? -10.906 -18.297 -13.484 1 96.12 116 PRO A CA 1
ATOM 878 C C . PRO A 1 116 ? -10.203 -17.219 -14.312 1 96.12 116 PRO A C 1
ATOM 880 O O . PRO A 1 116 ? -9.203 -17.516 -14.977 1 96.12 116 PRO A O 1
ATOM 883 N N . SER A 1 117 ? -10.719 -16.031 -14.219 1 96.62 117 SER A N 1
ATOM 884 C CA . SER A 1 117 ? -10.094 -14.961 -15 1 96.62 117 SER A CA 1
ATOM 885 C C . SER A 1 117 ? -8.695 -14.656 -14.477 1 96.62 117 SER A C 1
ATOM 887 O O . SER A 1 117 ? -7.891 -14.031 -15.18 1 96.62 117 SER A O 1
ATOM 889 N N . LEU A 1 118 ? -8.406 -15.06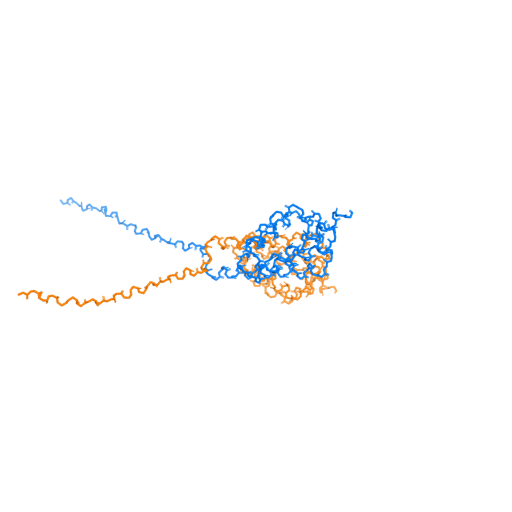2 -13.289 1 97.88 118 LEU A N 1
ATOM 890 C CA . LEU A 1 118 ? -7.113 -14.805 -12.664 1 97.88 118 LEU A CA 1
ATOM 891 C C . LEU A 1 118 ? -6.184 -16 -12.82 1 97.88 118 LEU A C 1
ATOM 893 O O . LEU A 1 118 ? -5 -15.922 -12.477 1 97.88 118 LEU A O 1
ATOM 897 N N . ALA A 1 119 ? -6.637 -17.062 -13.367 1 97.81 119 ALA A N 1
ATOM 898 C CA . ALA A 1 119 ? -5.934 -18.344 -13.367 1 97.81 119 ALA A CA 1
ATOM 899 C C . ALA A 1 119 ? -4.629 -18.25 -14.156 1 97.81 119 ALA A C 1
ATOM 901 O O . ALA A 1 119 ? -3.602 -18.797 -13.727 1 97.81 119 ALA A O 1
ATOM 902 N N . GLY A 1 120 ? -4.68 -17.578 -15.273 1 98 120 GLY A N 1
ATOM 903 C CA . GLY A 1 120 ? -3.477 -17.453 -16.078 1 98 120 GLY A CA 1
ATOM 904 C C . GLY A 1 120 ? -2.357 -16.719 -15.367 1 98 120 GLY A C 1
ATOM 905 O O . GLY A 1 120 ? -1.215 -17.172 -15.352 1 98 120 GLY A O 1
ATOM 906 N N . MET A 1 121 ? -2.631 -15.609 -14.812 1 98 121 MET A N 1
ATOM 907 C CA . MET A 1 121 ? -1.64 -14.82 -14.086 1 98 121 MET A CA 1
ATOM 908 C C . MET A 1 121 ? -1.072 -15.609 -12.906 1 98 121 MET A C 1
ATOM 910 O O . MET A 1 121 ? 0.14 -15.609 -12.68 1 98 121 MET A O 1
ATOM 914 N N . LEU A 1 122 ? -1.916 -16.297 -12.242 1 98.38 122 LEU A N 1
ATOM 915 C CA . LEU A 1 122 ? -1.499 -17.047 -11.055 1 98.38 122 LEU A CA 1
ATOM 916 C C . LEU A 1 122 ? -0.667 -18.266 -11.438 1 98.38 122 LEU A C 1
ATOM 918 O O . LEU A 1 122 ? 0.296 -18.594 -10.75 1 98.38 122 LEU A O 1
ATOM 922 N N . ALA A 1 123 ? -0.997 -18.859 -12.562 1 98.12 123 ALA A N 1
ATOM 923 C CA . ALA A 1 123 ? -0.203 -19.984 -13.062 1 98.12 123 ALA A CA 1
ATOM 924 C C . ALA A 1 123 ? 1.209 -19.531 -13.43 1 98.12 123 ALA A C 1
ATOM 926 O O . ALA A 1 123 ? 2.182 -20.25 -13.164 1 98.12 123 ALA A O 1
ATOM 927 N N . ASN A 1 124 ? 1.348 -18.391 -14.016 1 97.75 124 ASN A N 1
ATOM 928 C CA . ASN A 1 124 ? 2.656 -17.859 -14.375 1 97.75 124 ASN A CA 1
ATOM 929 C C . ASN A 1 124 ? 3.512 -17.578 -13.141 1 97.75 124 ASN A C 1
ATOM 931 O O . ASN A 1 124 ? 4.707 -17.875 -13.141 1 97.75 124 ASN A O 1
ATOM 935 N N . ILE A 1 125 ? 2.9 -17.062 -12.141 1 98.12 125 ILE A N 1
ATOM 936 C CA . ILE A 1 125 ? 3.594 -16.812 -10.883 1 98.12 125 ILE A CA 1
ATOM 937 C C . ILE A 1 125 ? 4.109 -18.125 -10.312 1 98.12 125 ILE A C 1
ATOM 939 O O . ILE A 1 125 ? 5.281 -18.234 -9.938 1 98.12 125 ILE A O 1
ATOM 943 N N . MET A 1 126 ? 3.238 -19.125 -10.297 1 97.19 126 MET A N 1
ATOM 944 C CA . MET A 1 126 ? 3.613 -20.391 -9.695 1 97.19 126 MET A CA 1
ATOM 945 C C . MET A 1 126 ? 4.656 -21.109 -10.539 1 97.19 126 MET A C 1
ATOM 947 O O . MET A 1 126 ? 5.512 -21.828 -10.008 1 97.19 126 MET A O 1
ATOM 951 N N . ALA A 1 127 ? 4.594 -20.906 -11.805 1 97.12 127 ALA A N 1
ATOM 952 C CA . ALA A 1 127 ? 5.629 -21.453 -12.672 1 97.12 127 ALA A CA 1
ATOM 953 C C . ALA A 1 127 ? 7.004 -20.891 -12.312 1 97.12 127 ALA A C 1
ATOM 955 O O . ALA A 1 127 ? 7.992 -21.641 -12.289 1 97.12 127 ALA A O 1
ATOM 956 N N . ASP A 1 128 ? 7.074 -19.625 -12.047 1 95.75 128 ASP A N 1
ATOM 957 C CA . ASP A 1 128 ? 8.32 -19 -11.617 1 95.75 128 ASP A CA 1
ATOM 958 C C . ASP A 1 128 ? 8.805 -19.609 -10.297 1 95.75 128 ASP A C 1
ATOM 960 O O . ASP A 1 128 ? 10 -19.875 -10.133 1 95.75 128 ASP A O 1
ATOM 964 N N . VAL A 1 129 ? 7.926 -19.812 -9.414 1 95.56 129 VAL A N 1
ATOM 965 C CA . VAL A 1 129 ? 8.242 -20.312 -8.086 1 95.56 129 VAL A CA 1
ATOM 966 C C . VAL A 1 129 ? 8.789 -21.734 -8.188 1 95.56 129 VAL A C 1
ATOM 968 O O . VAL A 1 129 ? 9.828 -22.047 -7.598 1 95.56 129 VAL A O 1
ATOM 971 N N . TYR A 1 130 ? 8.164 -22.547 -8.961 1 93.94 130 TYR A N 1
ATOM 972 C CA . TYR A 1 130 ? 8.555 -23.953 -9.07 1 93.94 130 TYR A CA 1
ATOM 973 C C . TYR A 1 130 ? 9.789 -24.109 -9.953 1 93.94 130 TYR A C 1
ATOM 975 O O . TYR A 1 130 ? 10.555 -25.062 -9.789 1 93.94 130 TYR A O 1
ATOM 983 N N . GLY A 1 131 ? 9.906 -23.188 -10.891 1 90.44 131 GLY A N 1
ATOM 984 C CA . GLY A 1 131 ? 11.086 -23.234 -11.734 1 90.44 131 GLY A CA 1
ATOM 985 C C . GLY A 1 131 ? 12.375 -22.953 -10.984 1 90.44 131 GLY A C 1
ATOM 986 O O . GLY A 1 131 ? 13.438 -23.453 -11.367 1 90.44 131 GLY A O 1
ATOM 987 N N . MET A 1 132 ? 12.297 -22.156 -9.992 1 80.31 132 MET A N 1
ATOM 988 C CA . MET A 1 132 ? 13.477 -21.844 -9.18 1 80.31 132 MET A CA 1
ATOM 989 C C . MET A 1 132 ? 13.898 -23.047 -8.359 1 80.31 132 MET A C 1
ATOM 991 O O . MET A 1 132 ? 15.086 -23.234 -8.086 1 80.31 132 MET A O 1
ATOM 995 N N . ASN A 1 133 ? 12.961 -23.781 -7.895 1 68.88 133 ASN A N 1
ATOM 996 C CA . ASN A 1 133 ? 13.227 -24.953 -7.066 1 68.88 133 ASN A CA 1
ATOM 997 C C . ASN A 1 133 ? 13.719 -26.125 -7.906 1 68.88 133 ASN A C 1
ATOM 999 O O . ASN A 1 133 ? 14.195 -27.125 -7.363 1 68.88 133 ASN A O 1
ATOM 1003 N N . SER A 1 134 ? 13.555 -25.984 -9.133 1 68.12 134 SER A N 1
ATOM 1004 C CA . SER A 1 134 ? 14.008 -27.062 -10.008 1 68.12 134 SER A CA 1
ATOM 1005 C C . SER A 1 134 ? 15.477 -26.875 -10.375 1 68.12 134 SER A C 1
ATOM 1007 O O . SER A 1 134 ? 16.094 -27.766 -10.977 1 68.12 134 SER A O 1
ATOM 1009 N N . LEU A 1 135 ? 16.109 -25.844 -10.016 1 47.38 135 LEU A N 1
ATOM 1010 C CA . LEU A 1 135 ? 17.547 -25.703 -10.273 1 47.38 135 LEU A CA 1
ATOM 1011 C C . LEU A 1 135 ? 18.359 -26.141 -9.062 1 47.38 135 LEU A C 1
ATOM 1013 O O . LEU A 1 135 ? 17.938 -25.953 -7.922 1 47.38 135 LEU A O 1
ATOM 1017 N N . MET B 1 1 ? -80.312 -18.672 -13.75 1 25.44 1 MET B N 1
ATOM 1018 C CA . MET B 1 1 ? -79 -19.25 -13.75 1 25.44 1 MET B CA 1
ATOM 1019 C C . MET B 1 1 ? -77.938 -18.172 -13.891 1 25.44 1 MET B C 1
ATOM 1021 O O . MET B 1 1 ? -78.125 -17.172 -14.594 1 25.44 1 MET B O 1
ATOM 1025 N N . VAL B 1 2 ? -76.812 -18.141 -12.891 1 28.09 2 VAL B N 1
ATOM 1026 C CA . VAL B 1 2 ? -75.875 -17.266 -12.18 1 28.09 2 VAL B CA 1
ATOM 1027 C C . VAL B 1 2 ? -74.688 -16.859 -13.109 1 28.09 2 VAL B C 1
ATOM 1029 O O . VAL B 1 2 ? -73.875 -17.688 -13.422 1 28.09 2 VAL B O 1
ATOM 1032 N N . LEU B 1 3 ? -74.812 -16.391 -14.234 1 28.73 3 LEU B N 1
ATOM 1033 C CA . LEU B 1 3 ? -73.812 -16.266 -15.281 1 28.73 3 LEU B CA 1
ATOM 1034 C C . LEU B 1 3 ? -72.688 -15.328 -14.852 1 28.73 3 LEU B C 1
ATOM 1036 O O . LEU B 1 3 ? -72.875 -14.109 -14.781 1 28.73 3 LEU B O 1
ATOM 1040 N N . MET B 1 4 ? -72.062 -15.602 -13.625 1 25.7 4 MET B N 1
ATOM 1041 C CA . MET B 1 4 ? -71 -14.875 -12.984 1 25.7 4 MET B CA 1
ATOM 1042 C C . MET B 1 4 ? -69.812 -14.727 -13.945 1 25.7 4 MET B C 1
ATOM 1044 O O . MET B 1 4 ? -69.312 -15.719 -14.461 1 25.7 4 MET B O 1
ATOM 1048 N N . ASP B 1 5 ? -69.812 -13.703 -14.844 1 27.42 5 ASP B N 1
ATOM 1049 C CA . ASP B 1 5 ? -68.812 -13.219 -15.766 1 27.42 5 ASP B CA 1
ATOM 1050 C C . ASP B 1 5 ? -67.438 -13.195 -15.109 1 27.42 5 ASP B C 1
ATOM 1052 O O . ASP B 1 5 ? -67.25 -12.547 -14.078 1 27.42 5 ASP B O 1
ATOM 1056 N N . ARG B 1 6 ? -66.625 -14.336 -15.117 1 24.86 6 ARG B N 1
ATOM 1057 C CA . ARG B 1 6 ? -65.312 -14.727 -14.711 1 24.86 6 ARG B CA 1
ATOM 1058 C C . ARG B 1 6 ? -64.25 -13.758 -15.266 1 24.86 6 ARG B C 1
ATOM 1060 O O . ARG B 1 6 ? -63.844 -13.875 -16.422 1 24.86 6 ARG B O 1
ATOM 1067 N N . VAL B 1 7 ? -64.438 -12.445 -15.312 1 28.42 7 VAL B N 1
ATOM 1068 C CA . VAL B 1 7 ? -63.406 -11.578 -15.836 1 28.42 7 VAL B CA 1
ATOM 1069 C C . VAL B 1 7 ? -62.062 -11.93 -15.18 1 28.42 7 VAL B C 1
ATOM 1071 O O . VAL B 1 7 ? -61.938 -11.867 -13.953 1 28.42 7 VAL B O 1
ATOM 1074 N N . GLU B 1 8 ? -61.156 -12.859 -15.727 1 28.23 8 GLU B N 1
ATOM 1075 C CA . GLU B 1 8 ? -59.812 -13.305 -15.422 1 28.23 8 GLU B CA 1
ATOM 1076 C C . GLU B 1 8 ? -58.844 -12.141 -15.445 1 28.23 8 GLU B C 1
ATOM 1078 O O . GLU B 1 8 ? -58.562 -11.57 -16.5 1 28.23 8 GLU B O 1
ATOM 1083 N N . VAL B 1 9 ? -59 -10.992 -14.828 1 29.52 9 VAL B N 1
ATOM 1084 C CA . VAL B 1 9 ? -57.969 -9.977 -14.789 1 29.52 9 VAL B CA 1
ATOM 1085 C C . VAL B 1 9 ? -56.625 -10.609 -14.367 1 29.52 9 VAL B C 1
ATOM 1087 O O . VAL B 1 9 ? -56.531 -11.188 -13.281 1 29.52 9 VAL B O 1
ATOM 1090 N N . GLY B 1 10 ? -55.812 -11.148 -15.273 1 28.73 10 GLY B N 1
ATOM 1091 C CA . GLY B 1 10 ? -54.438 -11.648 -15.188 1 28.73 10 GLY B CA 1
ATOM 1092 C C . GLY B 1 10 ? -53.531 -10.703 -14.453 1 28.73 10 GLY B C 1
ATOM 1093 O O . GLY B 1 10 ? -53.312 -9.57 -14.883 1 28.73 10 GLY B O 1
ATOM 1094 N N . ALA B 1 11 ? -53.5 -10.562 -13.094 1 28.03 11 ALA B N 1
ATOM 1095 C CA . ALA B 1 11 ? -52.625 -9.883 -12.141 1 28.03 11 ALA B CA 1
ATOM 1096 C C . ALA B 1 11 ? -51.156 -10.141 -12.484 1 28.03 11 ALA B C 1
ATOM 1098 O O . ALA B 1 11 ? -50.688 -11.281 -12.445 1 28.03 11 ALA B O 1
ATOM 1099 N N . ASP B 1 12 ? -50.594 -9.484 -13.586 1 31.81 12 ASP B N 1
ATOM 1100 C CA . ASP B 1 12 ? -49.156 -9.352 -13.852 1 31.81 12 ASP B CA 1
ATOM 1101 C C . ASP B 1 12 ? -48.375 -9.008 -12.578 1 31.81 12 ASP B C 1
ATOM 1103 O O . ASP B 1 12 ? -48.562 -7.922 -12.023 1 31.81 12 ASP B O 1
ATOM 1107 N N . MET B 1 13 ? -48.344 -9.867 -11.562 1 30.95 13 MET B N 1
ATOM 1108 C CA . MET B 1 13 ? -47.438 -9.781 -10.422 1 30.95 13 MET B CA 1
ATOM 1109 C C . MET B 1 13 ? -46.062 -9.328 -10.852 1 30.95 13 MET B C 1
ATOM 1111 O O . MET B 1 13 ? -45.375 -10.016 -11.625 1 30.95 13 MET B O 1
ATOM 1115 N N . GLY B 1 14 ? -45.906 -8.094 -11.352 1 30.52 14 GLY B N 1
ATOM 1116 C CA . GLY B 1 14 ? -44.625 -7.438 -11.508 1 30.52 14 GLY B CA 1
ATOM 1117 C C . GLY B 1 14 ? -43.625 -7.793 -10.414 1 30.52 14 GLY B C 1
ATOM 1118 O O . GLY B 1 14 ? -43.812 -7.426 -9.258 1 30.52 14 GLY B O 1
ATOM 1119 N N . MET B 1 15 ? -43.156 -9.07 -10.32 1 32.38 15 MET B N 1
ATOM 1120 C CA . MET B 1 15 ? -42.062 -9.461 -9.438 1 32.38 15 MET B CA 1
ATOM 1121 C C . MET B 1 15 ? -40.969 -8.398 -9.422 1 32.38 15 MET B C 1
ATOM 1123 O O . MET B 1 15 ? -40.438 -8.047 -10.477 1 32.38 15 MET B O 1
ATOM 1127 N N . VAL B 1 16 ? -41.25 -7.254 -8.812 1 31.69 16 VAL B N 1
ATOM 1128 C CA . VAL B 1 16 ? -40.125 -6.398 -8.453 1 31.69 16 VAL B CA 1
ATOM 1129 C C . VAL B 1 16 ? -38.938 -7.262 -8.008 1 31.69 16 VAL B C 1
ATOM 1131 O O . VAL B 1 16 ? -39 -7.926 -6.977 1 31.69 16 VAL B O 1
ATOM 1134 N N . PHE B 1 17 ? -38.281 -8.023 -8.891 1 33.19 17 PHE B N 1
ATOM 1135 C CA . PHE B 1 17 ? -36.938 -8.5 -8.609 1 33.19 17 PHE B CA 1
ATOM 1136 C C . PHE B 1 17 ? -36.156 -7.449 -7.84 1 33.19 17 PHE B C 1
ATOM 1138 O O . PHE B 1 17 ? -35.938 -6.332 -8.32 1 33.19 17 PHE B O 1
ATOM 1145 N N . ALA B 1 18 ? -36.469 -7.141 -6.629 1 33.72 18 ALA B N 1
ATOM 1146 C CA . ALA B 1 18 ? -35.5 -6.465 -5.77 1 33.72 18 ALA B CA 1
ATOM 1147 C C . ALA B 1 18 ? -34.062 -6.812 -6.176 1 33.72 18 ALA B C 1
ATOM 1149 O O . ALA B 1 18 ? -33.656 -7.973 -6.094 1 33.72 18 ALA B O 1
ATOM 1150 N N . SER B 1 19 ? -33.625 -6.391 -7.324 1 31.58 19 SER B N 1
ATOM 1151 C CA . SER B 1 19 ? -32.188 -6.34 -7.547 1 31.58 19 SER B CA 1
ATOM 1152 C C . SER B 1 19 ? -31.438 -6.078 -6.25 1 31.58 19 SER B C 1
ATOM 1154 O O . SER B 1 19 ? -31.719 -5.102 -5.551 1 31.58 19 SER B O 1
ATOM 1156 N N . LYS B 1 20 ? -31.5 -7.023 -5.441 1 35.91 20 LYS B N 1
ATOM 1157 C CA . LYS B 1 20 ? -30.547 -6.949 -4.328 1 35.91 20 LYS B CA 1
ATOM 1158 C C . LYS B 1 20 ? -29.344 -6.086 -4.688 1 35.91 20 LYS B C 1
ATOM 1160 O O . LYS B 1 20 ? -28.547 -6.449 -5.555 1 35.91 20 LYS B O 1
ATOM 1165 N N . GLY B 1 21 ? -29.5 -4.82 -5.07 1 33.84 21 GLY B N 1
ATOM 1166 C CA . GLY B 1 21 ? -28.438 -3.82 -5.109 1 33.84 21 GLY B CA 1
ATOM 1167 C C . GLY B 1 21 ? -27.172 -4.266 -4.402 1 33.84 21 GLY B C 1
ATOM 1168 O O . GLY B 1 21 ? -27.234 -4.992 -3.404 1 33.84 21 GLY B O 1
ATOM 1169 N N . TRP B 1 22 ? -26.125 -4.668 -5.102 1 38.38 22 TRP B N 1
ATOM 1170 C CA . TRP B 1 22 ? -24.812 -4.855 -4.52 1 38.38 22 TRP B CA 1
ATOM 1171 C C . TRP B 1 22 ? -24.609 -3.955 -3.301 1 38.38 22 TRP B C 1
ATOM 1173 O O . TRP B 1 22 ? -24.062 -2.861 -3.41 1 38.38 22 TRP B O 1
ATOM 1183 N N . ASP B 1 23 ? -25.562 -3.352 -2.807 1 41.09 23 ASP B N 1
ATOM 1184 C CA . ASP B 1 23 ? -25.531 -2.705 -1.498 1 41.09 23 ASP B CA 1
ATOM 1185 C C . ASP B 1 23 ? -24.547 -3.412 -0.565 1 41.09 23 ASP B C 1
ATOM 1187 O O . ASP B 1 23 ? -24.719 -4.59 -0.25 1 41.09 23 ASP B O 1
ATOM 1191 N N . GLY B 1 24 ? -23.234 -3.424 -0.851 1 44.72 24 GLY B N 1
ATOM 1192 C CA . GLY B 1 24 ? -22.141 -4.039 -0.129 1 44.72 24 GLY B CA 1
ATOM 1193 C C . GLY B 1 24 ? -22.438 -4.27 1.34 1 44.72 24 GLY B C 1
ATOM 1194 O O . GLY B 1 24 ? -22.812 -3.338 2.055 1 44.72 24 GLY B O 1
ATOM 1195 N N . GLU B 1 25 ? -23.141 -5.348 1.654 1 57.25 25 GLU B N 1
ATOM 1196 C CA . GLU B 1 25 ? -23.422 -5.953 2.953 1 57.25 25 GLU B CA 1
ATOM 1197 C C . GLU B 1 25 ? -22.438 -5.473 4.012 1 57.25 25 GLU B C 1
ATOM 1199 O O . GLU B 1 25 ? -21.297 -5.117 3.689 1 57.25 25 GLU B O 1
ATOM 1204 N N . PRO B 1 26 ? -22.953 -5.102 5.113 1 64.38 26 PRO B N 1
ATOM 1205 C CA . PRO B 1 26 ? -22.094 -4.742 6.254 1 64.38 26 PRO B CA 1
ATOM 1206 C C . PRO B 1 26 ? -20.812 -5.551 6.309 1 64.38 26 PRO B C 1
ATOM 1208 O O . PRO B 1 26 ? -19.766 -5.035 6.73 1 64.38 26 PRO B O 1
ATOM 1211 N N . GLU B 1 27 ? -20.906 -6.762 5.711 1 71.44 27 GLU B N 1
ATOM 1212 C CA . GLU B 1 27 ? -19.719 -7.613 5.75 1 71.44 27 GLU B CA 1
ATOM 1213 C C . GLU B 1 27 ? -18.688 -7.18 4.711 1 71.44 27 GLU B C 1
ATOM 1215 O O . GLU B 1 27 ? -17.484 -7.219 4.969 1 71.44 27 GLU B O 1
ATOM 1220 N N . SER B 1 28 ? -19.141 -6.738 3.572 1 73.38 28 SER B N 1
ATOM 1221 C CA . SER B 1 28 ? -18.234 -6.301 2.514 1 73.38 28 SER B CA 1
ATOM 1222 C C . SER B 1 28 ? -17.516 -5.008 2.895 1 73.38 28 SER B C 1
ATOM 1224 O O . SER B 1 28 ? -16.328 -4.836 2.6 1 73.38 28 SER B O 1
ATOM 1226 N N . ARG B 1 29 ? -18.25 -4.262 3.588 1 72.94 29 ARG B N 1
ATOM 1227 C CA . ARG B 1 29 ? -17.641 -3.014 4.039 1 72.94 29 ARG B CA 1
ATOM 1228 C C . ARG B 1 29 ? -16.547 -3.275 5.066 1 72.94 29 ARG B C 1
ATOM 1230 O O . ARG B 1 29 ? -15.484 -2.641 5.031 1 72.94 29 ARG B O 1
ATOM 1237 N N . LYS B 1 30 ? -16.891 -4.168 5.879 1 78.44 30 LYS B N 1
ATOM 1238 C CA . LYS B 1 30 ? -15.914 -4.508 6.906 1 78.44 30 LYS B CA 1
ATOM 1239 C C . LYS B 1 30 ? -14.648 -5.086 6.285 1 78.44 30 LYS B C 1
ATOM 1241 O O . LYS B 1 30 ? -13.539 -4.789 6.73 1 78.44 30 LYS B O 1
ATOM 1246 N N . MET B 1 31 ? -14.82 -5.797 5.281 1 79.5 31 MET B N 1
ATOM 1247 C CA . MET B 1 31 ? -13.672 -6.391 4.602 1 79.5 31 MET B CA 1
ATOM 1248 C C . MET B 1 31 ? -12.852 -5.324 3.885 1 79.5 31 MET B C 1
ATOM 1250 O O . MET B 1 31 ? -11.617 -5.348 3.926 1 79.5 31 MET B O 1
ATOM 1254 N N . ASP B 1 32 ? -13.516 -4.367 3.381 1 79.69 32 ASP B N 1
ATOM 1255 C CA . ASP B 1 32 ? -12.82 -3.295 2.672 1 79.69 32 ASP B CA 1
ATOM 1256 C C . ASP B 1 32 ? -12.016 -2.43 3.637 1 79.69 32 ASP B C 1
ATOM 1258 O O . ASP B 1 32 ? -10.875 -2.053 3.34 1 79.69 32 ASP B O 1
ATOM 1262 N N . MET B 1 33 ? -12.594 -2.254 4.742 1 82.5 33 MET B N 1
ATOM 1263 C CA . MET B 1 33 ? -11.906 -1.45 5.746 1 82.5 33 MET B CA 1
ATOM 1264 C C . MET B 1 33 ? -10.672 -2.18 6.277 1 82.5 33 MET B C 1
ATOM 1266 O O . MET B 1 33 ? -9.633 -1.562 6.512 1 82.5 33 MET B O 1
ATOM 1270 N N . GLN B 1 34 ? -10.844 -3.416 6.395 1 84.81 34 GLN B N 1
ATOM 1271 C CA . GLN B 1 34 ? -9.734 -4.215 6.906 1 84.81 34 GLN B CA 1
ATOM 1272 C C . GLN B 1 34 ? -8.578 -4.266 5.906 1 84.81 34 GLN B C 1
ATOM 1274 O O . GLN B 1 34 ? -7.414 -4.145 6.289 1 84.81 34 GLN B O 1
ATOM 1279 N N . VAL B 1 35 ? -8.945 -4.418 4.695 1 86.94 35 VAL B N 1
ATOM 1280 C CA . VAL B 1 35 ? -7.918 -4.473 3.656 1 86.94 35 VAL B CA 1
ATOM 1281 C C . VAL B 1 35 ? -7.203 -3.129 3.562 1 86.94 35 VAL B C 1
ATOM 1283 O O . VAL B 1 35 ? -5.973 -3.078 3.473 1 86.94 35 VAL B O 1
ATOM 1286 N N . ARG B 1 36 ? -7.953 -2.111 3.631 1 87.12 36 ARG B N 1
ATOM 1287 C CA . ARG B 1 36 ? -7.375 -0.772 3.613 1 87.12 36 ARG B CA 1
ATOM 1288 C C . ARG B 1 36 ? -6.379 -0.593 4.754 1 87.12 36 ARG B C 1
ATOM 1290 O O . ARG B 1 36 ? -5.23 -0.199 4.531 1 87.12 36 ARG B O 1
ATOM 1297 N N . ASP B 1 37 ? -6.773 -0.934 5.902 1 91 37 ASP B N 1
ATOM 1298 C CA . ASP B 1 37 ? -5.918 -0.746 7.07 1 91 37 ASP B CA 1
ATOM 1299 C C . ASP B 1 37 ? -4.672 -1.621 6.988 1 91 37 ASP B C 1
ATOM 1301 O O . ASP B 1 37 ? -3.58 -1.196 7.375 1 91 37 ASP B O 1
ATOM 1305 N N . ARG B 1 38 ? -4.844 -2.752 6.492 1 90.06 38 ARG B N 1
ATOM 1306 C CA . ARG B 1 38 ? -3.703 -3.648 6.336 1 90.06 38 ARG B CA 1
ATOM 1307 C C . ARG B 1 38 ? -2.713 -3.104 5.312 1 90.06 38 ARG B C 1
ATOM 1309 O O . ARG B 1 38 ? -1.499 -3.199 5.504 1 90.06 38 ARG B O 1
ATOM 1316 N N . MET B 1 39 ? -3.262 -2.49 4.273 1 93.62 39 MET B N 1
ATOM 1317 C CA . MET B 1 39 ? -2.396 -1.94 3.234 1 93.62 39 MET B CA 1
ATOM 1318 C C . MET B 1 39 ? -1.657 -0.706 3.738 1 93.62 39 MET B C 1
ATOM 1320 O O . MET B 1 39 ? -0.478 -0.518 3.438 1 93.62 39 MET B O 1
ATOM 1324 N N . VAL B 1 40 ? -2.283 0.051 4.5 1 95.88 40 VAL B N 1
ATOM 1325 C CA . VAL B 1 40 ? -1.638 1.222 5.086 1 95.88 40 VAL B CA 1
ATOM 1326 C C . VAL B 1 40 ? -0.56 0.78 6.07 1 95.88 40 VAL B C 1
ATOM 1328 O O . VAL B 1 40 ? 0.536 1.346 6.098 1 95.88 40 VAL B O 1
ATOM 1331 N N . HIS B 1 41 ? -0.868 -0.231 6.781 1 95.56 41 HIS B N 1
ATOM 1332 C CA . HIS B 1 41 ? 0.106 -0.764 7.73 1 95.56 41 HIS B CA 1
ATOM 1333 C C . HIS B 1 41 ? 1.334 -1.309 7.008 1 95.56 41 HIS B C 1
ATOM 1335 O O . HIS B 1 41 ? 2.465 -1.089 7.445 1 95.56 41 HIS B O 1
ATOM 1341 N N . LEU B 1 42 ? 1.105 -1.974 5.961 1 95.5 42 LEU B N 1
ATOM 1342 C CA . LEU B 1 42 ? 2.213 -2.482 5.16 1 95.5 42 LEU B CA 1
ATOM 1343 C C . LEU B 1 42 ? 3.092 -1.342 4.66 1 95.5 42 LEU B C 1
ATOM 1345 O O . LEU B 1 42 ? 4.32 -1.413 4.75 1 95.5 42 LEU B O 1
ATOM 1349 N N . LEU B 1 43 ? 2.49 -0.297 4.172 1 96.44 43 LEU B N 1
ATOM 1350 C CA . LEU B 1 43 ? 3.234 0.86 3.686 1 96.44 43 LEU B CA 1
ATOM 1351 C C . LEU B 1 43 ? 3.99 1.536 4.824 1 96.44 43 LEU B C 1
ATOM 1353 O O . LEU B 1 43 ? 5.121 1.989 4.641 1 96.44 43 LEU B O 1
ATOM 1357 N N . TYR B 1 44 ? 3.389 1.522 5.969 1 97.88 44 TYR B N 1
ATOM 1358 C CA . TYR B 1 44 ? 4.043 2.061 7.156 1 97.88 44 TYR B CA 1
ATOM 1359 C C . TYR B 1 44 ? 5.309 1.274 7.484 1 97.88 44 TYR B C 1
ATOM 1361 O O . TYR B 1 44 ? 6.371 1.859 7.699 1 97.88 44 TYR B O 1
ATOM 1369 N N . LEU B 1 45 ? 5.172 0.009 7.469 1 96.88 45 LEU B N 1
ATOM 1370 C CA . LEU B 1 45 ? 6.309 -0.844 7.789 1 96.88 45 LEU B CA 1
ATOM 1371 C C . LEU B 1 45 ? 7.422 -0.679 6.758 1 96.88 45 LEU B C 1
ATOM 1373 O O . LEU B 1 45 ? 8.602 -0.627 7.113 1 96.88 45 LEU B O 1
ATOM 1377 N N . LEU B 1 46 ? 7.055 -0.552 5.523 1 96 46 LEU B N 1
ATOM 1378 C CA . LEU B 1 46 ? 8.039 -0.409 4.457 1 96 46 LEU B CA 1
ATOM 1379 C C . LEU B 1 46 ? 8.781 0.919 4.578 1 96 46 LEU B C 1
ATOM 1381 O O . LEU B 1 46 ? 10.008 0.959 4.484 1 96 46 LEU B O 1
ATOM 1385 N N . THR B 1 47 ? 8.062 1.947 4.828 1 97.38 47 THR B N 1
ATOM 1386 C CA . THR B 1 47 ? 8.656 3.279 4.887 1 97.38 47 THR B CA 1
ATOM 1387 C C . THR B 1 47 ? 9.414 3.477 6.191 1 97.38 47 THR B C 1
ATOM 1389 O O . THR B 1 47 ? 10.352 4.277 6.258 1 97.38 47 THR B O 1
ATOM 1392 N N . ASP B 1 48 ? 9.078 2.676 7.168 1 97.31 48 ASP B N 1
ATOM 1393 C CA . ASP B 1 48 ? 9.789 2.736 8.438 1 97.31 48 ASP B CA 1
ATOM 1394 C C . ASP B 1 48 ? 11.18 2.107 8.32 1 97.31 48 ASP B C 1
ATOM 1396 O O . ASP B 1 48 ? 12.109 2.51 9.023 1 97.31 48 ASP B O 1
ATOM 1400 N N . ARG B 1 49 ? 11.344 1.293 7.383 1 94.44 49 ARG B N 1
ATOM 1401 C CA . ARG B 1 49 ? 12.539 0.463 7.379 1 94.44 49 ARG B CA 1
ATOM 1402 C C . ARG B 1 49 ? 13.516 0.91 6.293 1 94.44 49 ARG B C 1
ATOM 1404 O O . ARG B 1 49 ? 14.719 0.669 6.398 1 94.44 49 ARG B O 1
ATOM 1411 N N . HIS B 1 50 ? 12.992 1.548 5.223 1 92.12 50 HIS B N 1
ATOM 1412 C CA . HIS B 1 50 ? 13.867 1.7 4.062 1 92.12 50 HIS B CA 1
ATOM 1413 C C . HIS B 1 50 ? 13.789 3.115 3.498 1 92.12 50 HIS B C 1
ATOM 1415 O O . HIS B 1 50 ? 12.742 3.529 2.994 1 92.12 50 HIS B O 1
ATOM 1421 N N . ASP B 1 51 ? 14.969 3.738 3.408 1 94.75 51 ASP B N 1
ATOM 1422 C CA . ASP B 1 51 ? 15.055 5.078 2.832 1 94.75 51 ASP B CA 1
ATOM 1423 C C . ASP B 1 51 ? 14.734 5.055 1.34 1 94.75 51 ASP B C 1
ATOM 1425 O O . ASP B 1 51 ? 14.086 5.969 0.826 1 94.75 51 ASP B O 1
ATOM 1429 N N . VAL B 1 52 ? 15.164 4.027 0.768 1 94.06 52 VAL B N 1
ATOM 1430 C CA . VAL B 1 52 ? 14.961 3.918 -0.673 1 94.06 52 VAL B CA 1
ATOM 1431 C C . VAL B 1 52 ? 13.469 3.838 -0.979 1 94.06 52 VAL B C 1
ATOM 1433 O O . VAL B 1 52 ? 13 4.402 -1.971 1 94.06 52 VAL B O 1
ATOM 1436 N N . VAL B 1 53 ? 12.664 3.227 -0.092 1 96.31 53 VAL B N 1
ATOM 1437 C CA . VAL B 1 53 ? 11.227 3.111 -0.273 1 96.31 53 VAL B CA 1
ATOM 1438 C C . VAL B 1 53 ? 10.562 4.465 -0.021 1 96.31 53 VAL B C 1
ATOM 1440 O O . VAL B 1 53 ? 9.625 4.848 -0.728 1 96.31 53 VAL B O 1
ATOM 1443 N N . ARG B 1 54 ? 11.141 5.172 0.915 1 97.88 54 ARG B N 1
ATOM 1444 C CA . ARG B 1 54 ? 10.602 6.5 1.183 1 97.88 54 ARG B CA 1
ATOM 1445 C C . ARG B 1 54 ? 10.664 7.379 -0.061 1 97.88 54 ARG B C 1
ATOM 1447 O O . ARG B 1 54 ? 9.664 7.965 -0.467 1 97.88 54 ARG B O 1
ATOM 1454 N N . VAL B 1 55 ? 11.781 7.371 -0.686 1 97.62 55 VAL B N 1
ATOM 1455 C CA . VAL B 1 55 ? 11.984 8.211 -1.861 1 97.62 55 VAL B CA 1
ATOM 1456 C C . VAL B 1 55 ? 11.164 7.664 -3.031 1 97.62 55 VAL B C 1
ATOM 1458 O O . VAL B 1 55 ? 10.547 8.43 -3.777 1 97.62 55 VAL B O 1
ATOM 1461 N N . ALA B 1 56 ? 11.109 6.387 -3.109 1 97.06 56 ALA B N 1
ATOM 1462 C CA . ALA B 1 56 ? 10.359 5.754 -4.188 1 97.06 56 ALA B CA 1
ATOM 1463 C C . ALA B 1 56 ? 8.875 6.094 -4.09 1 97.06 56 ALA B C 1
ATOM 1465 O O . ALA B 1 56 ? 8.234 6.418 -5.094 1 97.06 56 ALA B O 1
ATOM 1466 N N . VAL B 1 57 ? 8.328 6.082 -2.943 1 97.62 57 VAL B N 1
ATOM 1467 C CA . VAL B 1 57 ? 6.914 6.379 -2.738 1 97.62 57 VAL B CA 1
ATOM 1468 C C . VAL B 1 57 ? 6.645 7.848 -3.057 1 97.62 57 VAL B C 1
ATOM 1470 O O . VAL B 1 57 ? 5.742 8.164 -3.834 1 97.62 57 VAL B O 1
ATOM 1473 N N . ALA B 1 58 ? 7.422 8.695 -2.494 1 98.12 58 ALA B N 1
ATOM 1474 C CA . ALA B 1 58 ? 7.172 10.125 -2.617 1 98.12 58 ALA B CA 1
ATOM 1475 C C . ALA B 1 58 ? 7.289 10.586 -4.066 1 98.12 58 ALA B C 1
ATOM 1477 O O . ALA B 1 58 ? 6.625 11.539 -4.48 1 98.12 58 ALA B O 1
ATOM 1478 N N . SER B 1 59 ? 8.117 9.891 -4.77 1 97 59 SER B N 1
ATOM 1479 C CA . SER B 1 59 ? 8.43 10.328 -6.129 1 97 59 SER B CA 1
ATOM 1480 C C . SER B 1 59 ? 7.402 9.797 -7.125 1 97 59 SER B C 1
ATOM 1482 O O . SER B 1 59 ? 7.363 10.234 -8.273 1 97 59 SER B O 1
ATOM 1484 N N . LEU B 1 60 ? 6.543 8.867 -6.695 1 95.75 60 LEU B N 1
ATOM 1485 C CA . LEU B 1 60 ? 5.504 8.344 -7.578 1 95.75 60 LEU B CA 1
ATOM 1486 C C . LEU B 1 60 ? 4.449 9.414 -7.863 1 95.75 60 LEU B C 1
ATOM 1488 O O . LEU B 1 60 ? 4.016 10.117 -6.953 1 95.75 60 LEU B O 1
ATOM 1492 N N . PRO B 1 61 ? 4.016 9.516 -9.148 1 93.38 61 PRO B N 1
ATOM 1493 C CA . PRO B 1 61 ? 2.98 10.508 -9.461 1 93.38 61 PRO B CA 1
ATOM 1494 C C . PRO B 1 61 ? 1.727 10.344 -8.609 1 93.38 61 PRO B C 1
ATOM 1496 O O . PRO B 1 61 ? 1.231 9.227 -8.438 1 93.38 61 PRO B O 1
ATOM 1499 N N . ASP B 1 62 ? 1.26 11.359 -8.047 1 94.38 62 ASP B N 1
ATOM 1500 C CA . ASP B 1 62 ? 0.008 11.492 -7.309 1 94.38 62 ASP B CA 1
ATOM 1501 C C . ASP B 1 62 ? 0.062 10.719 -5.992 1 94.38 62 ASP B C 1
ATOM 1503 O O . ASP B 1 62 ? -0.933 10.648 -5.266 1 94.38 62 ASP B O 1
ATOM 1507 N N . ALA B 1 63 ? 1.217 10.117 -5.68 1 97.19 63 ALA B N 1
ATOM 1508 C CA . ALA B 1 63 ? 1.289 9.297 -4.477 1 97.19 63 ALA B CA 1
ATOM 1509 C C . ALA B 1 63 ? 1.003 10.125 -3.227 1 97.19 63 ALA B C 1
ATOM 1511 O O . ALA B 1 63 ? 0.24 9.703 -2.355 1 97.19 63 ALA B O 1
ATOM 1512 N N . MET B 1 64 ? 1.551 11.289 -3.227 1 98 64 MET B N 1
ATOM 1513 C CA . MET B 1 64 ? 1.397 12.133 -2.043 1 98 64 MET B CA 1
ATOM 1514 C C . MET B 1 64 ? -0.051 12.586 -1.88 1 98 64 MET B C 1
ATOM 1516 O O . MET B 1 64 ? -0.59 12.562 -0.772 1 98 64 MET B O 1
ATOM 1520 N N . ARG B 1 65 ? -0.646 12.883 -2.926 1 96.44 65 ARG B N 1
ATOM 1521 C CA . ARG B 1 65 ? -2.053 13.266 -2.875 1 96.44 65 ARG B CA 1
ATOM 1522 C C . ARG B 1 65 ? -2.932 12.086 -2.471 1 96.44 65 ARG B C 1
ATOM 1524 O O . ARG B 1 65 ? -3.895 12.258 -1.72 1 96.44 65 ARG B O 1
ATOM 1531 N N . ARG B 1 66 ? -2.604 10.953 -2.949 1 94.94 66 ARG B N 1
ATOM 1532 C CA . ARG B 1 66 ? -3.348 9.75 -2.578 1 94.94 66 ARG B CA 1
ATOM 1533 C C . ARG B 1 66 ? -3.219 9.469 -1.087 1 94.94 66 ARG B C 1
ATOM 1535 O O . ARG B 1 66 ? -4.195 9.086 -0.435 1 94.94 66 ARG B O 1
ATOM 1542 N N . LEU B 1 67 ? -2.043 9.672 -0.563 1 97.44 67 LEU B N 1
ATOM 1543 C CA . LEU B 1 67 ? -1.825 9.422 0.857 1 97.44 67 LEU B CA 1
ATOM 1544 C C . LEU B 1 67 ? -2.629 10.398 1.711 1 97.44 67 LEU B C 1
ATOM 1546 O O . LEU B 1 67 ? -3.191 10.008 2.738 1 97.44 67 LEU B O 1
ATOM 1550 N N . VAL B 1 68 ? -2.721 11.633 1.247 1 97 68 VAL B N 1
ATOM 1551 C CA . VAL B 1 68 ? -3.576 12.586 1.95 1 97 68 VAL B CA 1
ATOM 1552 C C . VAL B 1 68 ? -5.031 12.117 1.885 1 97 68 VAL B C 1
ATOM 1554 O O . VAL B 1 68 ? -5.766 12.227 2.867 1 97 68 VAL B O 1
ATOM 1557 N N . GLY B 1 69 ? -5.395 11.617 0.734 1 94.81 69 GLY B N 1
ATOM 1558 C CA . GLY B 1 69 ? -6.73 11.047 0.603 1 94.81 69 GLY B CA 1
ATOM 1559 C C . GLY B 1 69 ? -7 9.93 1.585 1 94.81 69 GLY B C 1
ATOM 1560 O O . GLY B 1 69 ? -8.102 9.82 2.127 1 94.81 69 GLY B O 1
ATOM 1561 N N . VAL B 1 70 ? -6.066 9.102 1.842 1 95.5 70 VAL B N 1
ATOM 1562 C CA . VAL B 1 70 ? -6.191 8.016 2.805 1 95.5 70 VAL B CA 1
ATOM 1563 C C . VAL B 1 70 ? -6.402 8.578 4.207 1 95.5 70 VAL B C 1
ATOM 1565 O O . VAL B 1 70 ? -7.289 8.141 4.934 1 95.5 70 VAL B O 1
ATOM 1568 N N . VAL B 1 71 ? -5.609 9.586 4.562 1 96.62 71 VAL B N 1
ATOM 1569 C CA . VAL B 1 71 ? -5.742 10.203 5.875 1 96.62 71 VAL B CA 1
ATOM 1570 C C . VAL B 1 71 ? -7.148 10.781 6.031 1 96.62 71 VAL B C 1
ATOM 1572 O O . VAL B 1 71 ? -7.812 10.547 7.043 1 96.62 71 VAL B O 1
ATOM 1575 N N . THR B 1 72 ? -7.582 11.43 5.012 1 93.94 72 THR B N 1
ATOM 1576 C CA . THR B 1 72 ? -8.883 12.086 5.043 1 93.94 72 THR B CA 1
ATOM 1577 C C . THR B 1 72 ? -10 11.062 5.195 1 93.94 72 THR B C 1
ATOM 1579 O O . THR B 1 72 ? -10.977 11.297 5.918 1 93.94 72 THR B O 1
ATOM 1582 N N . SER B 1 73 ? -9.812 9.961 4.613 1 89.69 73 SER B N 1
ATOM 1583 C CA . SER B 1 73 ? -10.836 8.922 4.668 1 89.69 73 SER B CA 1
ATOM 1584 C C . SER B 1 73 ? -10.883 8.258 6.043 1 89.69 73 SER B C 1
ATOM 1586 O O . SER B 1 73 ? -11.836 7.555 6.367 1 89.69 73 SER B O 1
ATOM 1588 N N . CYS B 1 74 ? -9.891 8.523 6.832 1 91 74 CYS B N 1
ATOM 1589 C CA . CYS B 1 74 ? -9.797 7.863 8.125 1 91 74 CYS B CA 1
ATOM 1590 C C . CYS B 1 74 ? -10.156 8.82 9.258 1 91 74 CYS B C 1
ATOM 1592 O O . CYS B 1 74 ? -10.109 8.445 10.43 1 91 74 CYS B O 1
ATOM 1594 N N . VAL B 1 75 ? -10.445 10.008 8.82 1 87.88 75 VAL B N 1
ATOM 1595 C CA . VAL B 1 75 ? -10.805 10.984 9.836 1 87.88 75 VAL B CA 1
ATOM 1596 C C . VAL B 1 75 ? -11.977 10.461 10.664 1 87.88 75 VAL B C 1
ATOM 1598 O O . VAL B 1 75 ? -12.945 9.945 10.117 1 87.88 75 VAL B O 1
ATOM 1601 N N . GLY B 1 76 ? -11.867 10.477 11.977 1 87.12 76 GLY B N 1
ATOM 1602 C CA . GLY B 1 76 ? -12.867 9.93 12.883 1 87.12 76 GLY B CA 1
ATOM 1603 C C . GLY B 1 76 ? -12.531 8.531 13.367 1 87.12 76 GLY B C 1
ATOM 1604 O O . GLY B 1 76 ? -13.156 8.031 14.305 1 87.12 76 GLY B O 1
ATOM 1605 N N . ARG B 1 77 ? -11.578 7.922 12.734 1 90.31 77 ARG B N 1
ATOM 1606 C CA . ARG B 1 77 ? -11.047 6.629 13.148 1 90.31 77 ARG B CA 1
ATOM 1607 C C . ARG B 1 77 ? -9.602 6.758 13.625 1 90.31 77 ARG B C 1
ATOM 1609 O O . ARG B 1 77 ? -8.664 6.605 12.836 1 90.31 77 ARG B O 1
ATOM 1616 N N . ALA B 1 78 ? -9.398 6.961 14.875 1 91.25 78 ALA B N 1
ATOM 1617 C CA . ALA B 1 78 ? -8.156 7.438 15.469 1 91.25 78 ALA B CA 1
ATOM 1618 C C . ALA B 1 78 ? -6.98 6.547 15.062 1 91.25 78 ALA B C 1
ATOM 1620 O O . ALA B 1 78 ? -5.965 7.039 14.57 1 91.25 78 ALA B O 1
ATOM 1621 N N . GLU B 1 79 ? -7.152 5.227 15.25 1 93.44 79 GLU B N 1
ATOM 1622 C CA . GLU B 1 79 ? -6.039 4.32 14.984 1 93.44 79 GLU B CA 1
ATOM 1623 C C . GLU B 1 79 ? -5.672 4.309 13.508 1 93.44 79 GLU B C 1
ATOM 1625 O O . GLU B 1 79 ? -4.496 4.414 13.148 1 93.44 79 GLU B O 1
ATOM 1630 N N . SER B 1 80 ? -6.68 4.273 12.68 1 93.69 80 SER B N 1
ATOM 1631 C CA . SER B 1 80 ? -6.457 4.258 11.234 1 93.69 80 SER B CA 1
ATOM 1632 C C . SER B 1 80 ? -5.855 5.574 10.758 1 93.69 80 SER B C 1
ATOM 1634 O O . SER B 1 80 ? -4.945 5.582 9.922 1 93.69 80 SER B O 1
ATOM 1636 N N . ALA B 1 81 ? -6.324 6.645 11.273 1 96.19 81 ALA B N 1
ATOM 1637 C CA . ALA B 1 81 ? -5.848 7.965 10.875 1 96.19 81 ALA B CA 1
ATOM 1638 C C . ALA B 1 81 ? -4.395 8.172 11.297 1 96.19 81 ALA B C 1
ATOM 1640 O O . ALA B 1 81 ? -3.584 8.688 10.531 1 96.19 81 ALA B O 1
ATOM 1641 N N . ARG B 1 82 ? -4.043 7.707 12.477 1 97.12 82 ARG B N 1
ATOM 1642 C CA . ARG B 1 82 ? -2.682 7.852 12.977 1 97.12 82 ARG B CA 1
ATOM 1643 C C . ARG B 1 82 ? -1.702 7.027 12.148 1 97.12 82 ARG B C 1
ATOM 1645 O O . ARG B 1 82 ? -0.587 7.473 11.867 1 97.12 82 ARG B O 1
ATOM 1652 N N . LEU B 1 83 ? -2.232 5.84 11.781 1 96.81 83 LEU B N 1
ATOM 1653 C CA . LEU B 1 83 ? -1.393 4.988 10.945 1 96.81 83 LEU B CA 1
ATOM 1654 C C . LEU B 1 83 ? -1.131 5.645 9.594 1 96.81 83 LEU B C 1
ATOM 1656 O O . LEU B 1 83 ? 0.005 5.652 9.117 1 96.81 83 LEU B O 1
ATOM 1660 N N . ALA B 1 84 ? -2.1 6.238 9.039 1 97.5 84 ALA B N 1
ATOM 1661 C CA . ALA B 1 84 ? -1.966 6.902 7.742 1 97.5 84 ALA B CA 1
ATOM 1662 C C . ALA B 1 84 ? -1.035 8.109 7.84 1 97.5 84 ALA B C 1
ATOM 1664 O O . ALA B 1 84 ? -0.169 8.305 6.984 1 97.5 84 ALA B O 1
ATOM 1665 N N . VAL B 1 85 ? -1.122 8.883 8.898 1 98.44 85 VAL B N 1
ATOM 1666 C CA . VAL B 1 85 ? -0.222 10.016 9.102 1 98.44 85 VAL B CA 1
ATOM 1667 C C . VAL B 1 85 ? 1.19 9.508 9.383 1 98.44 85 VAL B C 1
ATOM 1669 O O . VAL B 1 85 ? 2.174 10.141 8.992 1 98.44 85 VAL B O 1
ATOM 1672 N N . GLY B 1 86 ? 1.249 8.391 9.969 1 98.56 86 GLY B N 1
ATOM 1673 C CA . GLY B 1 86 ? 2.535 7.77 10.234 1 98.56 86 GLY B CA 1
ATOM 1674 C C . GLY B 1 86 ? 3.328 7.48 8.969 1 98.56 86 GLY B C 1
ATOM 1675 O O . GLY B 1 86 ? 4.555 7.605 8.961 1 98.56 86 GLY B O 1
ATOM 1676 N N . VAL B 1 87 ? 2.617 7.074 7.93 1 98.62 87 VAL B N 1
ATOM 1677 C CA . VAL B 1 87 ? 3.287 6.863 6.648 1 98.62 87 VAL B CA 1
ATOM 1678 C C . VAL B 1 87 ? 3.934 8.164 6.184 1 98.62 87 VAL B C 1
ATOM 1680 O O . VAL B 1 87 ? 5.102 8.18 5.789 1 98.62 87 VAL B O 1
ATOM 1683 N N . LEU B 1 88 ? 3.215 9.258 6.309 1 98.69 88 LEU B N 1
ATOM 1684 C CA . LEU B 1 88 ? 3.734 10.562 5.918 1 98.69 88 LEU B CA 1
ATOM 1685 C C . LEU B 1 88 ? 4.914 10.961 6.797 1 98.69 88 LEU B C 1
ATOM 1687 O O . LEU B 1 88 ? 5.898 11.523 6.309 1 98.69 88 LEU B O 1
ATOM 1691 N N . ALA B 1 89 ? 4.809 10.664 8.008 1 98.62 89 ALA B N 1
ATOM 1692 C CA . ALA B 1 89 ? 5.906 10.969 8.93 1 98.62 89 ALA B CA 1
ATOM 1693 C C . ALA B 1 89 ? 7.164 10.188 8.555 1 98.62 89 ALA B C 1
ATOM 1695 O O . ALA B 1 89 ? 8.266 10.734 8.562 1 98.62 89 ALA B O 1
ATOM 1696 N N . ASN B 1 90 ? 6.977 8.945 8.25 1 98.5 90 ASN B N 1
ATOM 1697 C CA . ASN B 1 90 ? 8.117 8.148 7.801 1 98.5 90 ASN B CA 1
ATOM 1698 C C . ASN B 1 90 ? 8.75 8.742 6.547 1 98.5 90 ASN B C 1
ATOM 1700 O O . ASN B 1 90 ? 9.977 8.805 6.434 1 98.5 90 ASN B O 1
ATOM 1704 N N . LEU B 1 91 ? 7.91 9.164 5.602 1 98.38 91 LEU B N 1
ATOM 1705 C CA . LEU B 1 91 ? 8.422 9.758 4.371 1 98.38 91 LEU B CA 1
ATOM 1706 C C . LEU B 1 91 ? 9.266 10.992 4.668 1 98.38 91 LEU B C 1
ATOM 1708 O O . LEU B 1 91 ? 10.312 11.195 4.051 1 98.38 91 LEU B O 1
ATOM 1712 N N . SER B 1 92 ? 8.922 11.734 5.648 1 98 92 SER B N 1
ATOM 1713 C CA . SER B 1 92 ? 9.578 13.008 5.934 1 98 92 SER B CA 1
ATOM 1714 C C . SER B 1 92 ? 10.945 12.789 6.566 1 98 92 SER B C 1
ATOM 1716 O O . SER B 1 92 ? 11.742 13.727 6.668 1 98 92 SER B O 1
ATOM 1718 N N . LEU B 1 93 ? 11.195 11.555 6.906 1 96.94 93 LEU B N 1
ATOM 1719 C CA . LEU B 1 93 ? 12.5 11.25 7.496 1 96.94 93 LEU B CA 1
ATOM 1720 C C . LEU B 1 93 ? 13.594 11.266 6.438 1 96.94 93 LEU B C 1
ATOM 1722 O O . LEU B 1 93 ? 14.781 11.359 6.766 1 96.94 93 LEU B O 1
ATOM 1726 N N . ALA B 1 94 ? 13.25 11.086 5.188 1 97 94 ALA B N 1
ATOM 1727 C CA . ALA B 1 94 ? 14.211 11.188 4.094 1 97 94 ALA B CA 1
ATOM 1728 C C . ALA B 1 94 ? 14.188 12.578 3.475 1 97 94 ALA B C 1
ATOM 1730 O O . ALA B 1 94 ? 13.234 12.945 2.781 1 97 94 ALA B O 1
ATOM 1731 N N . PRO B 1 95 ? 15.312 13.312 3.615 1 96.19 95 PRO B N 1
ATOM 1732 C CA . PRO B 1 95 ? 15.336 14.703 3.156 1 96.19 95 PRO B CA 1
ATOM 1733 C C . PRO B 1 95 ? 14.953 14.852 1.687 1 96.19 95 PRO B C 1
ATOM 1735 O O . PRO B 1 95 ? 14.32 15.836 1.306 1 96.19 95 PRO B O 1
ATOM 1738 N N . ALA B 1 96 ? 15.211 13.898 0.912 1 97 96 ALA B N 1
ATOM 1739 C CA . ALA B 1 96 ? 14.922 13.953 -0.52 1 97 96 ALA B CA 1
ATOM 1740 C C . ALA B 1 96 ? 13.422 13.969 -0.78 1 97 96 ALA B C 1
ATOM 1742 O O . ALA B 1 96 ? 12.984 14.266 -1.892 1 97 96 ALA B O 1
ATOM 1743 N N . THR B 1 97 ? 12.594 13.633 0.223 1 98.12 97 THR B N 1
ATOM 1744 C CA . THR B 1 97 ? 11.156 13.555 0.02 1 98.12 97 THR B CA 1
ATOM 1745 C C . THR B 1 97 ? 10.484 14.891 0.351 1 98.12 97 THR B C 1
ATOM 1747 O O . THR B 1 97 ? 9.328 15.117 0.003 1 98.12 97 THR B O 1
ATOM 1750 N N . LEU B 1 98 ? 11.164 15.812 0.984 1 97.56 98 LEU B N 1
ATOM 1751 C CA . LEU B 1 98 ? 10.57 17 1.591 1 97.56 98 LEU B CA 1
ATOM 1752 C C . LEU B 1 98 ? 9.938 17.891 0.531 1 97.56 98 LEU B C 1
ATOM 1754 O O . LEU B 1 98 ? 8.828 18.406 0.719 1 97.56 98 LEU B O 1
ATOM 1758 N N . PRO B 1 99 ? 10.547 18.047 -0.638 1 97.19 99 PRO B N 1
ATOM 1759 C CA . PRO B 1 99 ? 9.898 18.875 -1.656 1 97.19 99 PRO B CA 1
ATOM 1760 C C . PRO B 1 99 ? 8.539 18.344 -2.086 1 97.19 99 PRO B C 1
ATOM 1762 O O . PRO B 1 99 ? 7.672 19.109 -2.51 1 97.19 99 PRO B O 1
ATOM 1765 N N . TYR B 1 100 ? 8.258 17.109 -1.916 1 97.75 100 TYR B N 1
ATOM 1766 C CA . TYR B 1 100 ? 7.016 16.484 -2.369 1 97.75 100 TYR B CA 1
ATOM 1767 C C . TYR B 1 100 ? 5.875 16.797 -1.411 1 97.75 100 TYR B C 1
ATOM 1769 O O . TYR B 1 100 ? 4.703 16.578 -1.736 1 97.75 100 TYR B O 1
ATOM 1777 N N . PHE B 1 101 ? 6.191 17.344 -0.248 1 98.19 101 PHE B N 1
ATOM 1778 C CA . PHE B 1 101 ? 5.168 17.703 0.726 1 98.19 101 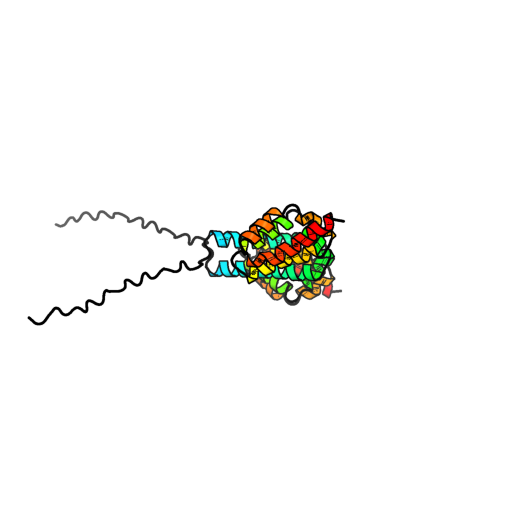PHE B CA 1
ATOM 1779 C C . PHE B 1 101 ? 4.559 19.062 0.396 1 98.19 101 PHE B C 1
ATOM 1781 O O . PHE B 1 101 ? 3.449 19.375 0.837 1 98.19 101 PHE B O 1
ATOM 1788 N N . LEU B 1 102 ? 5.254 19.844 -0.328 1 97.19 102 LEU B N 1
ATOM 1789 C CA . LEU B 1 102 ? 4.852 21.219 -0.559 1 97.19 102 LEU B CA 1
ATOM 1790 C C . LEU B 1 102 ? 3.49 21.281 -1.246 1 97.19 102 LEU B C 1
ATOM 1792 O O . LEU B 1 102 ? 2.611 22.047 -0.824 1 97.19 102 LEU B O 1
ATOM 1796 N N . PRO B 1 103 ? 3.221 20.453 -2.23 1 97.75 103 PRO B N 1
ATOM 1797 C CA . PRO B 1 103 ? 1.931 20.531 -2.918 1 97.75 103 PRO B CA 1
ATOM 1798 C C . PRO B 1 103 ? 0.763 20.094 -2.035 1 97.75 103 PRO B C 1
ATOM 1800 O O . PRO B 1 103 ? -0.396 20.375 -2.357 1 97.75 103 PRO B O 1
ATOM 1803 N N . ILE B 1 104 ? 1.037 19.344 -0.971 1 97.94 104 ILE B N 1
ATOM 1804 C CA . ILE B 1 104 ? -0.069 18.844 -0.168 1 97.94 104 ILE B CA 1
ATOM 1805 C C . ILE B 1 104 ? -0.111 19.578 1.174 1 97.94 104 ILE B C 1
ATOM 1807 O O . ILE B 1 104 ? -0.824 19.156 2.09 1 97.94 104 ILE B O 1
ATOM 1811 N N . GLU B 1 105 ? 0.604 20.625 1.29 1 97.69 105 GLU B N 1
ATOM 1812 C CA . GLU B 1 105 ? 0.718 21.344 2.553 1 97.69 105 GLU B CA 1
ATOM 1813 C C . GLU B 1 105 ? -0.643 21.844 3.025 1 97.69 105 GLU B C 1
ATOM 1815 O O . GLU B 1 105 ? -1.005 21.672 4.191 1 97.69 105 GLU B O 1
ATOM 1820 N N . LYS B 1 106 ? -1.381 22.375 2.23 1 97.56 106 LYS B N 1
ATOM 1821 C CA . LYS B 1 106 ? -2.682 22.922 2.604 1 97.56 106 LYS B CA 1
ATOM 1822 C C . LYS B 1 106 ? -3.652 21.812 3.002 1 97.56 106 LYS B C 1
ATOM 1824 O O . LYS B 1 106 ? -4.43 21.969 3.943 1 97.56 106 LYS B O 1
ATOM 1829 N N . ASP B 1 107 ? -3.572 20.781 2.295 1 97.69 107 ASP B N 1
ATOM 1830 C CA . ASP B 1 107 ? -4.418 19.641 2.6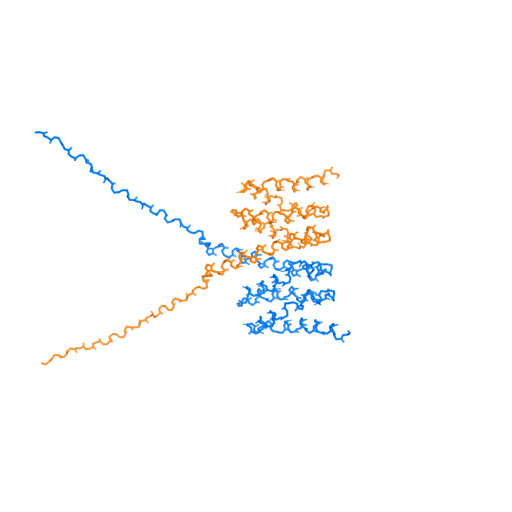39 1 97.69 107 ASP B CA 1
ATOM 1831 C C . ASP B 1 107 ? -4.094 19.125 4.039 1 97.69 107 ASP B C 1
ATOM 1833 O O . ASP B 1 107 ? -5 18.781 4.809 1 97.69 107 ASP B O 1
ATOM 1837 N N . LEU B 1 108 ? -2.844 19.047 4.344 1 97.81 108 LEU B N 1
ATOM 1838 C CA . LEU B 1 108 ? -2.424 18.562 5.66 1 97.81 108 LEU B CA 1
ATOM 1839 C C . LEU B 1 108 ? -2.885 19.516 6.754 1 97.81 108 LEU B C 1
ATOM 1841 O O . LEU B 1 108 ? -3.303 19.094 7.828 1 97.81 108 LEU B O 1
ATOM 1845 N N . ALA B 1 109 ? -2.893 20.781 6.465 1 97.75 109 ALA B N 1
ATOM 1846 C CA . ALA B 1 109 ? -3.391 21.766 7.422 1 97.75 109 ALA B CA 1
ATOM 1847 C C . ALA B 1 109 ? -4.887 21.594 7.664 1 97.75 109 ALA B C 1
ATOM 1849 O O . ALA B 1 109 ? -5.348 21.656 8.805 1 97.75 109 ALA B O 1
ATOM 1850 N N . LEU B 1 110 ? -5.586 21.328 6.625 1 96.88 110 LEU B N 1
ATOM 1851 C CA . LEU B 1 110 ? -7.027 21.125 6.734 1 96.88 110 LEU B CA 1
ATOM 1852 C C . LEU B 1 110 ? -7.336 19.875 7.555 1 96.88 110 LEU B C 1
ATOM 1854 O O . LEU B 1 110 ? -8.281 19.859 8.344 1 96.88 110 LEU B O 1
ATOM 1858 N N . VAL B 1 111 ? -6.57 18.828 7.383 1 97.06 111 VAL B N 1
ATOM 1859 C CA . VAL B 1 111 ? -6.75 17.609 8.172 1 97.06 111 VAL B CA 1
ATOM 1860 C C . VAL B 1 111 ? -6.516 17.922 9.648 1 97.06 111 VAL B C 1
ATOM 1862 O O . VAL B 1 111 ? -7.301 17.5 10.5 1 97.06 111 VAL B O 1
ATOM 1865 N N . ALA B 1 112 ? -5.488 18.641 9.953 1 96.81 112 ALA B N 1
ATOM 1866 C CA . ALA B 1 112 ? -5.168 18.984 11.336 1 96.81 112 ALA B CA 1
ATOM 1867 C C . ALA B 1 112 ? -6.312 19.766 11.984 1 96.81 112 ALA B C 1
ATOM 1869 O O . ALA B 1 112 ? -6.633 19.562 13.156 1 96.81 112 ALA B O 1
ATOM 1870 N N . MET B 1 113 ? -6.887 20.531 11.219 1 96.5 113 MET B N 1
ATOM 1871 C CA . MET B 1 113 ? -7.992 21.344 11.719 1 96.5 113 MET B CA 1
ATOM 1872 C C . MET B 1 113 ? -9.242 20.5 11.914 1 96.5 113 MET B C 1
ATOM 1874 O O . MET B 1 113 ? -10.023 20.75 12.836 1 96.5 113 MET B O 1
ATOM 1878 N N . SER B 1 114 ? -9.391 19.531 11.125 1 95.19 114 SER B N 1
ATOM 1879 C CA . SER B 1 114 ? -10.586 18.703 11.148 1 95.19 114 SER B CA 1
ATOM 1880 C C . SER B 1 114 ? -10.477 17.609 12.219 1 95.19 114 SER B C 1
ATOM 1882 O O . SER B 1 114 ? -11.492 17.141 12.734 1 95.19 114 SER B O 1
ATOM 1884 N N . ASP B 1 115 ? -9.32 17.156 12.5 1 95.5 115 ASP B N 1
ATOM 1885 C CA . ASP B 1 115 ? -9.031 16.141 13.508 1 95.5 115 ASP B CA 1
ATOM 1886 C C . ASP B 1 115 ? -7.848 16.562 14.383 1 95.5 115 ASP B C 1
ATOM 1888 O O . ASP B 1 115 ? -6.707 16.188 14.117 1 95.5 115 ASP B O 1
ATOM 1892 N N . PRO B 1 116 ? -8.125 17.25 15.438 1 96 116 PRO B N 1
ATOM 1893 C CA . PRO B 1 116 ? -7.082 17.828 16.281 1 96 116 PRO B CA 1
ATOM 1894 C C . PRO B 1 116 ? -6.137 16.781 16.859 1 96 116 PRO B C 1
ATOM 1896 O O . PRO B 1 116 ? -4.992 17.094 17.203 1 96 116 PRO B O 1
ATOM 1899 N N . SER B 1 117 ? -6.617 15.578 16.922 1 96.62 117 SER B N 1
ATOM 1900 C CA . SER B 1 117 ? -5.762 14.539 17.469 1 96.62 117 SER B CA 1
ATOM 1901 C C . SER B 1 117 ? -4.562 14.266 16.578 1 96.62 117 SER B C 1
ATOM 1903 O O . SER B 1 117 ? -3.568 13.68 17.016 1 96.62 117 SER B O 1
ATOM 1905 N N . LEU B 1 118 ? -4.641 14.664 15.344 1 97.75 118 LEU B N 1
ATOM 1906 C CA . LEU B 1 118 ? -3.578 14.438 14.367 1 97.75 118 LEU B CA 1
ATOM 1907 C C . LEU B 1 118 ? -2.678 15.664 14.258 1 97.75 118 LEU B C 1
ATOM 1909 O O . LEU B 1 118 ? -1.646 15.617 13.586 1 97.75 118 LEU B O 1
ATOM 1913 N N . ALA B 1 119 ? -2.992 16.734 14.906 1 97.75 119 ALA B N 1
ATOM 1914 C CA . ALA B 1 119 ? -2.359 18.031 14.711 1 97.75 119 ALA B CA 1
ATOM 1915 C C . ALA B 1 119 ? -0.881 17.984 15.078 1 97.75 119 ALA B C 1
ATOM 1917 O O . ALA B 1 119 ? -0.039 18.547 14.383 1 97.75 119 ALA B O 1
ATOM 1918 N N . GLY B 1 120 ? -0.582 17.312 16.172 1 97.94 120 GLY B N 1
ATOM 1919 C CA . GLY B 1 120 ? 0.807 17.219 16.594 1 97.94 120 GLY B CA 1
ATOM 1920 C C . GLY B 1 120 ? 1.696 16.516 15.578 1 97.94 120 GLY B C 1
ATOM 1921 O O . GLY B 1 120 ? 2.775 17.016 15.242 1 97.94 120 GLY B O 1
ATOM 1922 N N . MET B 1 121 ? 1.312 15.414 15.109 1 97.88 121 MET B N 1
ATOM 1923 C CA . MET B 1 121 ? 2.076 14.656 14.125 1 97.88 121 MET B CA 1
ATOM 1924 C C . MET B 1 121 ? 2.252 15.461 12.836 1 97.88 121 MET B C 1
ATOM 1926 O O . MET B 1 121 ? 3.346 15.5 12.273 1 97.88 121 MET B O 1
ATOM 1930 N N . LEU B 1 122 ? 1.227 16.125 12.453 1 98.31 122 LEU B N 1
ATOM 1931 C CA . LEU B 1 122 ? 1.256 16.875 11.203 1 98.31 122 LEU B CA 1
ATOM 1932 C C . LEU B 1 122 ? 2.127 18.109 11.336 1 98.31 122 LEU B C 1
ATOM 1934 O O . LEU B 1 122 ? 2.84 18.484 10.398 1 98.31 122 LEU B O 1
ATOM 1938 N N . ALA B 1 123 ? 2.107 18.719 12.508 1 98.06 123 ALA B N 1
ATOM 1939 C CA . ALA B 1 123 ? 2.979 19.859 12.766 1 98.06 123 ALA B CA 1
ATOM 1940 C C . ALA B 1 123 ? 4.449 19.453 12.703 1 98.06 123 ALA B C 1
ATOM 1942 O O . ALA B 1 123 ? 5.277 20.203 12.172 1 98.06 123 ALA B O 1
ATOM 1943 N N . ASN B 1 124 ? 4.793 18.312 13.219 1 97.69 124 ASN B N 1
ATOM 1944 C CA . ASN B 1 124 ? 6.168 17.812 13.18 1 97.69 124 ASN B CA 1
ATOM 1945 C C . ASN B 1 124 ? 6.637 17.562 11.742 1 97.69 124 ASN B C 1
ATOM 1947 O O . ASN B 1 124 ? 7.77 17.906 11.391 1 97.69 124 ASN B O 1
ATOM 1951 N N . ILE B 1 125 ? 5.781 17.031 10.969 1 98.12 125 ILE B N 1
ATOM 1952 C CA . ILE B 1 125 ? 6.086 16.797 9.562 1 98.12 125 ILE B CA 1
ATOM 1953 C C . ILE B 1 125 ? 6.375 18.141 8.875 1 98.12 125 ILE B C 1
ATOM 1955 O O . ILE B 1 125 ? 7.383 18.281 8.18 1 98.12 125 ILE B O 1
ATOM 1959 N N . MET B 1 126 ? 5.492 19.109 9.125 1 97.12 126 MET B N 1
ATOM 1960 C CA . MET B 1 126 ? 5.633 20.391 8.453 1 97.12 126 MET B CA 1
ATOM 1961 C C . MET B 1 126 ? 6.859 21.141 8.961 1 97.12 126 MET B C 1
ATOM 1963 O O . MET B 1 126 ? 7.496 21.891 8.211 1 97.12 126 MET B O 1
ATOM 1967 N N . ALA B 1 127 ? 7.176 20.922 10.18 1 97 127 ALA B N 1
ATOM 1968 C CA . ALA B 1 127 ? 8.406 21.516 10.711 1 97 127 ALA B CA 1
ATOM 1969 C C . ALA B 1 127 ? 9.633 21 9.961 1 97 127 ALA B C 1
ATOM 1971 O O . ALA B 1 127 ? 10.547 21.766 9.656 1 97 127 ALA B O 1
ATOM 1972 N N . ASP B 1 128 ? 9.672 19.734 9.68 1 95.62 128 ASP B N 1
ATOM 1973 C CA . ASP B 1 128 ? 10.75 19.141 8.891 1 95.62 128 ASP B CA 1
ATOM 1974 C C . ASP B 1 128 ? 10.812 19.766 7.496 1 95.62 128 ASP B C 1
ATOM 1976 O O . ASP B 1 128 ? 11.891 20.078 6.996 1 95.62 128 ASP B O 1
ATOM 1980 N N . VAL B 1 129 ? 9.695 19.953 6.906 1 95.5 129 VAL B N 1
ATOM 1981 C CA . VAL B 1 129 ? 9.594 20.453 5.543 1 95.5 129 VAL B CA 1
ATOM 1982 C C . VAL B 1 129 ? 10.102 21.891 5.492 1 95.5 129 VAL B C 1
ATOM 1984 O O . VAL B 1 129 ? 10.914 22.25 4.633 1 95.5 129 VAL B O 1
ATOM 1987 N N . TYR B 1 130 ? 9.695 22.688 6.418 1 93.62 130 TYR B N 1
ATOM 1988 C CA . TYR B 1 130 ? 10.055 24.094 6.43 1 93.62 130 TYR B CA 1
ATOM 1989 C C . TYR B 1 130 ? 11.492 24.281 6.902 1 93.62 130 TYR B C 1
ATOM 1991 O O . TYR B 1 130 ? 12.148 25.266 6.527 1 93.62 130 TYR B O 1
ATOM 1999 N N . GLY B 1 131 ? 11.922 23.359 7.75 1 90.19 131 GLY B N 1
ATOM 2000 C CA . GLY B 1 131 ? 13.297 23.453 8.211 1 90.19 131 GLY B CA 1
ATOM 2001 C C . GLY B 1 131 ? 14.312 23.203 7.109 1 90.19 131 GLY B C 1
ATOM 2002 O O . GLY B 1 131 ? 15.43 23.719 7.164 1 90.19 131 GLY B O 1
ATOM 2003 N N . MET B 1 132 ? 13.961 22.391 6.176 1 79.69 132 MET B N 1
ATOM 2004 C CA . MET B 1 132 ? 14.844 22.125 5.043 1 79.69 132 MET B CA 1
ATOM 2005 C C . MET B 1 132 ? 15 23.359 4.168 1 79.69 132 MET B C 1
ATOM 2007 O O . MET B 1 132 ? 16.047 23.578 3.566 1 79.69 132 MET B O 1
ATOM 2011 N N . ASN B 1 133 ? 13.961 24.078 4.02 1 68.44 133 ASN B N 1
ATOM 2012 C CA . ASN B 1 133 ? 13.961 25.281 3.182 1 68.44 133 ASN B CA 1
ATOM 2013 C C . ASN B 1 133 ? 14.664 26.438 3.871 1 68.44 133 ASN B C 1
ATOM 2015 O O . ASN B 1 133 ? 14.945 27.469 3.242 1 68.44 133 ASN B O 1
ATOM 2019 N N . SER B 1 134 ? 14.883 26.25 5.094 1 67.44 134 SER B N 1
ATOM 2020 C CA . SER B 1 134 ? 15.578 27.312 5.812 1 67.44 134 SER B CA 1
ATOM 2021 C C . SER B 1 134 ? 17.094 27.141 5.711 1 67.44 134 SER B C 1
ATOM 2023 O O . SER B 1 134 ? 17.844 28.031 6.105 1 67.44 134 SER B O 1
ATOM 2025 N N . LEU B 1 135 ? 17.578 26.109 5.145 1 46.91 135 LEU B N 1
ATOM 2026 C CA . LEU B 1 135 ? 19.016 25.984 4.949 1 46.91 135 LEU B CA 1
ATOM 2027 C C . LEU B 1 135 ? 19.422 26.438 3.547 1 46.91 135 LEU B C 1
ATOM 2029 O O . LEU B 1 135 ? 18.672 26.234 2.59 1 46.91 135 LEU B O 1
#

Solvent-accessible surface area (backbone atoms only — not comparable to full-atom values): 15403 Å² total; per-residue (Å²): 132,86,76,82,87,71,82,71,81,76,83,76,79,74,75,73,72,71,69,74,60,84,64,68,47,77,65,51,42,51,51,34,48,51,47,34,53,50,50,45,48,51,51,28,54,47,30,67,72,30,68,68,47,23,44,52,48,49,68,37,88,64,38,54,58,50,50,51,49,48,28,61,74,21,63,95,36,68,71,59,23,50,48,40,48,44,36,55,46,35,29,54,69,37,74,88,28,36,75,58,44,60,85,44,44,65,59,54,53,51,48,26,72,74,36,63,88,47,30,65,64,50,49,54,45,50,48,53,42,54,54,58,69,69,103,137,84,80,74,80,78,77,77,77,79,77,77,73,74,73,73,70,70,66,73,59,85,63,68,46,76,64,52,44,52,50,35,49,49,47,33,51,52,52,45,48,51,50,29,55,46,29,68,73,29,70,69,48,23,44,53,49,48,68,37,86,64,38,53,59,50,49,52,49,48,28,62,72,20,63,94,36,67,69,58,24,50,47,39,48,44,34,54,45,33,29,54,70,37,73,88,28,34,72,58,45,60,86,45,44,67,59,54,53,52,48,26,71,74,38,63,88,47,30,65,64,52,49,54,45,50,49,53,42,54,54,59,72,69,104

Foldseek 3Di:
DPDDPPDPPPDPPPPPPPPPPCPVPVVNVVVVVVVLLVVLQVLLVVLQPDLVSLLVQLVDPCSLVVLLVQLVVCAVPLVSNLSSLSSLLSSLVHVNNLVSCVVCLVSLVVSCVSHVVCVVSSVVSVCSSVVSVVD/DCPPPPPCPPPPPPPPPPPVPVPVPVVNVVVVVVVLLVVLQVLLVVLQPDLVSLLVQLVDPCSLVVLLVQLVVCAVPLVSNLSSLSSLLSSLVHVNNLVSCVVCLVSLVVSCVSHVVCVVSSVVSVCSSVVSVVD

Secondary structure (DSSP, 8-state):
-------------------------HHHHHHHHHHHHHHHHHHHHHHHH-HHHHHHHHHSTTHHHHHHHHHHHTTT-HHHHHHHHHHHHHHHTSGGGGGGGGGGHHHHHHHHHH-GGGHHHHHHHHHHHHHHHT-/-------------------------HHHHHHHHHHHHHHHHHHHHHHHH-HHHHHHHHHSTTHHHHHHHHHHHTTT-HHHHHHHHHHHHHHHTSGGGGGGGGGGHHHHHHHHHH-GGGHHHHHHHHHHHHHHHT-

Radius of gyration: 26.98 Å; Cα contacts (8 Å, |Δi|>4): 239; chains: 2; bounding box: 98×54×67 Å

pLDDT: mean 81.99, std 24.96, range [24.44, 98.75]

Organism: Aphanomyces astaci (NCBI:txid112090)

Sequence (270 aa):
MVLMDRVEVGADMGMVFASKGWDGEPESRKMDMQVRDRMVHLLYLLTDRHDVVRVAVASLPDAMRRLVGVVTSCVGRAESARLAVGVLANLSLAPATLPYFLPIEKDLALVAMSDPSLAGMLANIMADVYGMNSLMVLMDRVEVGADMGMVFASKGWDGEPESRKMDMQVRDRMVHLLYLLTDRHDVVRVAVASLPDAMRRLVGVVTSCVGRAESARLAVGVLANLSLAPATLPYFLPIEKDLALVAMSDPSLAGMLANIMADVYGMNSL